Protein AF-A0A840AJ36-F1 (afdb_monomer_lite)

Foldseek 3Di:
DVVVVVVVVVVVCCVPVVVVVVVVVVVVVVVCVVVVVVVVVVVVVVVVVVVVVVVVVVVVVVLVVVLPPLLVVLLVLLVVLVVVLVVLLVVLVVLLVVLVVVLVVLVVVVDDDPVSVVSNVVSVVSNVVSVCSLVSSLVSNVSSLVSVVVSVVVVVVSDPPVPDDPDDDDRDDDDSDPPDPDPPPDPPPPVVNVVVVVVVD

Organism: NCBI:txid455361

pLDDT: mean 81.87, std 14.62, range [40.41, 97.5]

Radius of gyration: 46.23 Å; chains: 1; bounding box: 78×58×148 Å

Secondary structure (DSSP, 8-state):
-HHHHHHHHHHHHHHHHHHHHHHHHHHHHHHHHHHHHHHHHHHHHHHHHHHHHHHHHHHHHHHHHHHHHHHHHHHHHHHHHHHHHHHHHHHHHHHHHHHHHHHHHHHHHT---HHHHHHHHHHHHHHHHHHTHHHHHHHHHHHHHHHHHHHHHHHHHHS-TTS-----------------S---S-----HHHHHHHHTT-

Sequence (201 aa):
MTTDSTEQLRDAVRAELHPALADLHRFVDRRIAELSAELHASVEIADMGEEQMKSALARIHDQIGQLVAVPAAATRNSGLELEAVVQATEAAANTIMEAAEAIQAWVASGAQDKDAVAAIAARVSSIFEACTFQDVTGQRIRRAIQHLQQVENMLETMIPAGSRPEGPREQVEVKTAMRTVESPAGGDIDQAAIDALLNDF

Structure (mmCIF, N/CA/C/O backbone):
data_AF-A0A840AJ36-F1
#
_entry.id   AF-A0A840AJ36-F1
#
loop_
_atom_site.group_PDB
_atom_site.id
_atom_site.type_symbol
_atom_site.label_atom_id
_atom_site.label_alt_id
_atom_site.label_comp_id
_atom_site.label_asym_id
_atom_site.label_entity_id
_atom_site.label_seq_id
_atom_site.pdbx_PDB_ins_code
_atom_site.Cartn_x
_atom_site.Cartn_y
_atom_site.Cartn_z
_atom_site.occupancy
_atom_site.B_iso_or_equiv
_atom_site.auth_seq_id
_atom_site.auth_comp_id
_atom_site.auth_asym_id
_atom_site.auth_atom_id
_atom_site.pdbx_PDB_model_num
ATOM 1 N N . MET A 1 1 ? 43.155 23.732 -98.919 1.00 54.78 1 MET A N 1
ATOM 2 C CA . MET A 1 1 ? 44.290 23.537 -97.987 1.00 54.78 1 MET A CA 1
ATOM 3 C C . MET A 1 1 ? 43.973 23.915 -96.537 1.00 54.78 1 MET A C 1
ATOM 5 O O . MET A 1 1 ? 44.726 23.517 -95.671 1.00 54.78 1 MET A O 1
ATOM 9 N N . THR A 1 2 ? 42.880 24.630 -96.232 1.00 57.72 2 THR A N 1
ATOM 10 C CA . THR A 1 2 ? 42.521 25.048 -94.856 1.00 57.72 2 THR A CA 1
ATOM 11 C C . THR A 1 2 ? 41.670 24.032 -94.074 1.00 57.72 2 THR A C 1
ATOM 13 O O . THR A 1 2 ? 41.674 24.043 -92.845 1.00 57.72 2 THR A O 1
ATOM 16 N N . THR A 1 3 ? 40.963 23.131 -94.764 1.00 59.38 3 THR A N 1
ATOM 17 C CA . THR A 1 3 ? 40.114 22.093 -94.148 1.00 59.38 3 THR A CA 1
ATOM 18 C C . THR A 1 3 ? 40.928 21.013 -93.424 1.00 59.38 3 THR A C 1
ATOM 20 O O . THR A 1 3 ? 40.527 20.549 -92.367 1.00 59.38 3 THR A O 1
ATOM 23 N N . ASP A 1 4 ? 42.117 20.692 -93.936 1.00 68.75 4 ASP A N 1
ATOM 24 C CA . ASP A 1 4 ? 43.001 19.645 -93.401 1.00 68.75 4 ASP A CA 1
ATOM 25 C C . ASP A 1 4 ? 43.606 20.042 -92.037 1.00 68.75 4 ASP A C 1
ATOM 27 O O . ASP A 1 4 ? 43.546 19.291 -91.071 1.00 68.75 4 ASP A O 1
ATOM 31 N N . SER A 1 5 ? 44.063 21.292 -91.879 1.00 72.75 5 SER A N 1
ATOM 32 C CA . SER A 1 5 ? 44.608 21.774 -90.595 1.00 72.75 5 SER A CA 1
ATOM 33 C C . SER A 1 5 ? 43.556 21.916 -89.488 1.00 72.75 5 SER A C 1
ATOM 35 O O . SER A 1 5 ? 43.881 21.795 -88.309 1.00 72.75 5 SER A O 1
ATOM 37 N N . THR A 1 6 ? 42.295 22.184 -89.840 1.00 81.25 6 THR A N 1
ATOM 38 C CA . THR A 1 6 ? 41.201 22.280 -88.854 1.00 81.25 6 THR A CA 1
ATOM 39 C C . THR A 1 6 ? 40.703 20.908 -88.410 1.00 81.25 6 THR A C 1
ATOM 41 O O . THR A 1 6 ? 40.326 20.745 -87.250 1.00 81.25 6 THR A O 1
ATOM 44 N N . GLU A 1 7 ? 40.741 19.918 -89.299 1.00 82.38 7 GLU A N 1
ATOM 45 C CA . GLU A 1 7 ? 40.451 18.518 -88.989 1.00 82.38 7 GLU A CA 1
ATOM 46 C C . GLU A 1 7 ? 41.563 17.899 -88.128 1.00 82.38 7 GLU A C 1
ATOM 48 O O . GLU A 1 7 ? 41.274 17.367 -87.058 1.00 82.38 7 GLU A O 1
ATOM 53 N N . GLN A 1 8 ? 42.833 18.132 -88.479 1.00 83.50 8 GLN A N 1
ATOM 54 C CA . GLN A 1 8 ? 43.996 17.720 -87.680 1.00 83.50 8 GLN A CA 1
ATOM 55 C C . GLN A 1 8 ? 43.998 18.328 -86.268 1.00 83.50 8 GLN A C 1
ATOM 57 O O . GLN A 1 8 ? 44.266 17.627 -85.293 1.00 83.50 8 GLN A O 1
ATOM 62 N N . LEU A 1 9 ? 43.662 19.618 -86.126 1.00 83.31 9 LEU A N 1
ATOM 63 C CA . LEU A 1 9 ? 43.556 20.260 -84.811 1.00 83.31 9 LEU A CA 1
ATOM 64 C C . LEU A 1 9 ? 42.409 19.665 -83.980 1.00 83.31 9 LEU A C 1
ATOM 66 O O . LEU A 1 9 ? 42.565 19.446 -82.781 1.00 83.31 9 LEU A O 1
ATOM 70 N N . ARG A 1 10 ? 41.258 19.381 -84.602 1.00 85.44 10 ARG A N 1
ATOM 71 C CA . ARG A 1 10 ? 40.111 18.756 -83.927 1.00 85.44 10 ARG A CA 1
ATOM 72 C C . ARG A 1 10 ? 40.438 17.338 -83.462 1.00 85.44 10 ARG A C 1
ATOM 74 O O . ARG A 1 10 ? 40.045 16.970 -82.355 1.00 85.44 10 ARG A O 1
ATOM 81 N N . ASP A 1 11 ? 41.157 16.571 -84.273 1.00 85.62 11 ASP A N 1
ATOM 82 C CA . ASP A 1 11 ? 41.576 15.214 -83.931 1.00 85.62 11 ASP A CA 1
ATOM 83 C C . ASP A 1 11 ? 42.637 15.203 -82.830 1.00 85.62 11 ASP A C 1
ATOM 85 O O . ASP A 1 11 ? 42.526 14.401 -81.905 1.00 85.62 11 ASP A O 1
ATOM 89 N N . ALA A 1 12 ? 43.586 16.143 -82.842 1.00 84.62 12 ALA A N 1
ATOM 90 C CA . ALA A 1 12 ? 44.554 16.312 -81.757 1.00 84.62 12 ALA A CA 1
ATOM 91 C C . ALA A 1 12 ? 43.870 16.690 -80.429 1.00 84.62 12 ALA A C 1
ATOM 93 O O . ALA A 1 12 ? 44.118 16.071 -79.397 1.00 84.62 12 ALA A O 1
ATOM 94 N N . VAL A 1 13 ? 42.936 17.649 -80.459 1.00 87.12 13 VAL A N 1
ATOM 95 C CA . VAL A 1 13 ? 42.150 18.046 -79.279 1.00 87.12 13 VAL A CA 1
ATOM 96 C C . VAL A 1 13 ? 41.292 16.887 -78.768 1.00 87.12 13 VAL A C 1
ATOM 98 O O . VAL A 1 13 ? 41.200 16.676 -77.561 1.00 87.12 13 VAL A O 1
ATOM 101 N N . ARG A 1 14 ? 40.680 16.096 -79.658 1.00 89.00 14 ARG A N 1
ATOM 102 C CA . ARG A 1 14 ? 39.930 14.892 -79.275 1.00 89.00 14 ARG A CA 1
ATOM 103 C C . ARG A 1 14 ? 40.850 13.839 -78.656 1.00 89.00 14 ARG A C 1
ATOM 105 O O . ARG A 1 14 ? 40.468 13.248 -77.652 1.00 89.00 14 ARG A O 1
ATOM 112 N N . ALA A 1 15 ? 42.027 13.614 -79.232 1.00 87.31 15 ALA A N 1
ATOM 113 C CA . ALA A 1 15 ? 42.989 12.630 -78.748 1.00 87.31 15 ALA A CA 1
ATOM 114 C C . ALA A 1 15 ? 43.504 12.955 -77.338 1.00 87.31 15 ALA A C 1
ATOM 116 O O . ALA A 1 15 ? 43.749 12.028 -76.572 1.00 87.31 15 ALA A O 1
ATOM 117 N N . GLU A 1 16 ? 43.601 14.237 -76.969 1.00 88.06 16 GLU A N 1
ATOM 118 C CA . GLU A 1 16 ? 44.003 14.642 -75.615 1.00 88.06 16 GLU A CA 1
ATOM 119 C C . GLU A 1 16 ? 42.835 14.797 -74.630 1.00 88.06 16 GLU A C 1
ATOM 121 O O . GLU A 1 16 ? 42.924 14.344 -73.488 1.00 88.06 16 GLU A O 1
ATOM 126 N N . LEU A 1 17 ? 41.713 15.401 -75.036 1.00 90.88 17 LEU A N 1
ATOM 127 C CA . LEU A 1 17 ? 40.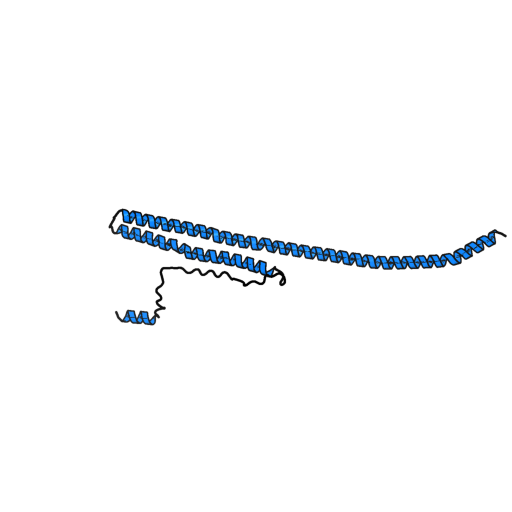586 15.638 -74.125 1.00 90.88 17 LEU A CA 1
ATOM 128 C C . LEU A 1 17 ? 39.793 14.368 -73.818 1.00 90.88 17 LEU A C 1
ATOM 130 O O . LEU A 1 17 ? 39.259 14.236 -72.719 1.00 90.88 17 LEU A O 1
ATOM 134 N N . HIS A 1 18 ? 39.688 13.437 -74.768 1.00 92.38 18 HIS A N 1
ATOM 135 C CA . HIS A 1 18 ? 38.939 12.200 -74.566 1.00 92.38 18 HIS A CA 1
ATOM 136 C C . HIS A 1 18 ? 39.492 11.337 -73.417 1.00 92.38 18 HIS A C 1
ATOM 138 O O . HIS A 1 18 ? 38.695 10.967 -72.553 1.00 92.38 18 HIS A O 1
ATOM 144 N N . PRO A 1 19 ? 40.807 11.044 -73.328 1.00 92.50 19 PRO A N 1
ATOM 145 C CA . PRO A 1 19 ? 41.344 10.300 -72.192 1.00 92.50 19 PRO A CA 1
ATOM 146 C C . PRO A 1 19 ? 41.191 11.066 -70.872 1.00 92.50 19 PRO A C 1
ATOM 148 O O . PRO A 1 19 ? 40.777 10.462 -69.888 1.00 92.50 19 PRO A O 1
ATOM 151 N N . ALA A 1 20 ? 41.402 12.388 -70.857 1.00 92.31 20 ALA A N 1
ATOM 152 C CA . ALA A 1 20 ? 41.222 13.201 -69.652 1.00 92.31 20 ALA A CA 1
ATOM 153 C C . ALA A 1 20 ? 39.766 13.194 -69.139 1.00 92.31 20 ALA A C 1
ATOM 155 O O . ALA A 1 20 ? 39.521 13.045 -67.942 1.00 92.31 20 ALA A O 1
ATOM 156 N N . LEU A 1 21 ? 38.783 13.302 -70.040 1.00 93.75 21 LEU A N 1
ATOM 157 C CA . LEU A 1 21 ? 37.361 13.189 -69.698 1.00 93.75 21 LEU A CA 1
ATOM 158 C C . LEU A 1 21 ? 36.988 11.766 -69.264 1.00 93.75 21 LEU A C 1
ATOM 160 O O . LEU A 1 21 ? 36.192 11.600 -68.342 1.00 93.75 21 LEU A O 1
ATOM 164 N N . ALA A 1 22 ? 37.578 10.740 -69.883 1.00 93.44 22 ALA A N 1
ATOM 165 C CA . ALA A 1 22 ? 37.363 9.347 -69.500 1.00 93.44 22 ALA A CA 1
ATOM 166 C C . ALA A 1 22 ? 37.955 9.020 -68.118 1.00 93.44 22 ALA A C 1
ATOM 168 O O . ALA A 1 22 ? 37.369 8.233 -67.372 1.00 93.44 22 ALA A O 1
ATOM 169 N N . ASP A 1 23 ? 39.097 9.612 -67.763 1.00 95.81 23 ASP A N 1
ATOM 170 C CA . ASP A 1 23 ? 39.679 9.530 -66.420 1.00 95.81 23 ASP A CA 1
ATOM 171 C C . ASP A 1 23 ? 38.799 10.254 -65.395 1.00 95.81 23 ASP A C 1
ATOM 173 O O . ASP A 1 23 ? 38.529 9.704 -64.327 1.00 95.81 23 ASP A O 1
ATOM 177 N N . LEU A 1 24 ? 38.282 11.442 -65.735 1.00 95.75 24 LEU A N 1
ATOM 178 C CA . LEU A 1 24 ? 37.361 12.185 -64.873 1.00 95.75 24 LEU A CA 1
ATOM 179 C C . LEU A 1 24 ? 36.058 11.414 -64.629 1.00 95.75 24 LEU A C 1
ATOM 181 O O . LEU A 1 24 ? 35.628 11.312 -63.484 1.00 95.75 24 LEU A O 1
ATOM 185 N N . HIS A 1 25 ? 35.449 10.838 -65.669 1.00 95.94 25 HIS A N 1
ATOM 186 C CA . HIS A 1 25 ? 34.255 9.999 -65.525 1.00 95.94 25 HIS A CA 1
ATOM 187 C C . HIS A 1 25 ? 34.526 8.796 -64.618 1.00 95.94 25 HIS A C 1
ATOM 189 O O . HIS A 1 25 ? 33.794 8.587 -63.657 1.00 95.94 25 HIS A O 1
ATOM 195 N N . ARG A 1 26 ? 35.631 8.067 -64.839 1.00 96.69 26 ARG A N 1
ATOM 196 C CA . ARG A 1 26 ? 36.018 6.942 -63.969 1.00 96.69 26 ARG A CA 1
ATOM 197 C C . ARG A 1 26 ? 36.248 7.371 -62.521 1.00 96.69 26 ARG A C 1
ATOM 199 O O . ARG A 1 26 ? 35.882 6.641 -61.601 1.00 96.69 26 ARG A O 1
ATOM 206 N N . PHE A 1 27 ? 36.853 8.537 -62.306 1.00 97.12 27 PHE A N 1
ATOM 207 C CA . PHE A 1 27 ? 37.038 9.094 -60.971 1.00 97.12 27 PHE A CA 1
ATOM 208 C C . PHE A 1 27 ? 35.696 9.431 -60.306 1.00 97.12 27 PHE A C 1
ATOM 210 O O . PHE A 1 27 ? 35.479 9.058 -59.154 1.00 97.12 27 PHE A O 1
ATOM 217 N N . VAL A 1 28 ? 34.786 10.091 -61.028 1.00 97.31 28 VAL A N 1
ATOM 218 C CA . VAL A 1 28 ? 33.450 10.448 -60.531 1.00 97.31 28 VAL A CA 1
ATOM 219 C C . VAL A 1 28 ? 32.631 9.197 -60.215 1.00 97.31 28 VAL A C 1
ATOM 221 O O . VAL A 1 28 ? 32.088 9.117 -59.119 1.00 97.31 28 VAL A O 1
ATOM 224 N N . ASP A 1 29 ? 32.613 8.195 -61.094 1.00 97.44 29 ASP A N 1
ATOM 225 C CA . ASP A 1 29 ? 31.899 6.932 -60.864 1.00 97.44 29 ASP A CA 1
ATOM 226 C C . ASP A 1 29 ? 32.411 6.219 -59.607 1.00 97.44 29 ASP A C 1
ATOM 228 O O . ASP A 1 29 ? 31.625 5.769 -58.771 1.00 97.44 29 ASP A O 1
ATOM 232 N N . ARG A 1 30 ? 33.738 6.184 -59.417 1.00 97.50 30 ARG A N 1
ATOM 233 C CA . ARG A 1 30 ? 34.345 5.635 -58.200 1.00 97.50 30 ARG A CA 1
ATOM 234 C C . ARG A 1 30 ? 33.921 6.416 -56.954 1.00 97.50 30 ARG A C 1
ATOM 236 O O . ARG A 1 30 ? 33.558 5.804 -55.954 1.00 97.50 30 ARG A O 1
ATOM 243 N N . ARG A 1 31 ? 33.941 7.751 -57.004 1.00 97.38 31 ARG A N 1
ATOM 244 C CA . ARG A 1 31 ? 33.537 8.597 -55.869 1.00 97.38 31 ARG A CA 1
ATOM 245 C C . ARG A 1 31 ? 32.052 8.479 -55.549 1.00 97.38 31 ARG A C 1
ATOM 247 O O . ARG A 1 31 ? 31.711 8.458 -54.372 1.00 97.38 31 ARG A O 1
ATOM 254 N N . ILE A 1 32 ? 31.187 8.383 -56.558 1.00 97.25 32 ILE A N 1
ATOM 255 C CA . ILE A 1 32 ? 29.749 8.150 -56.376 1.00 97.25 32 ILE A CA 1
ATOM 256 C C . ILE A 1 32 ? 29.524 6.792 -55.711 1.00 97.25 32 ILE A C 1
ATOM 258 O O . ILE A 1 32 ? 28.751 6.716 -54.761 1.00 97.25 32 ILE A O 1
ATOM 262 N N . ALA A 1 33 ? 30.220 5.740 -56.153 1.00 96.31 33 ALA A N 1
ATOM 263 C CA . ALA A 1 33 ? 30.104 4.414 -55.550 1.00 96.31 33 ALA A CA 1
ATOM 264 C C . ALA A 1 33 ? 30.562 4.401 -54.079 1.00 96.31 33 ALA A C 1
ATOM 266 O O . ALA A 1 33 ? 29.859 3.867 -53.223 1.00 96.31 33 ALA A O 1
ATOM 267 N N . GLU A 1 34 ? 31.700 5.033 -53.777 1.00 97.25 34 GLU A N 1
ATOM 268 C CA . GLU A 1 34 ? 32.223 5.166 -52.409 1.00 97.25 34 GLU A CA 1
ATOM 269 C C . GLU A 1 34 ? 31.249 5.953 -51.509 1.00 97.25 34 GLU A C 1
ATOM 271 O O . GLU A 1 34 ? 30.848 5.458 -50.458 1.00 97.25 34 GLU A O 1
ATOM 276 N N . LEU A 1 35 ? 30.790 7.131 -51.951 1.00 96.56 35 LEU A N 1
ATOM 277 C CA . LEU A 1 35 ? 29.828 7.957 -51.207 1.00 96.56 35 LEU A CA 1
ATOM 278 C C . LEU A 1 35 ? 28.478 7.261 -51.021 1.00 96.56 35 LEU A C 1
ATOM 280 O O . LEU A 1 35 ? 27.870 7.383 -49.962 1.00 96.56 35 LEU A O 1
ATOM 284 N N . SER A 1 36 ? 27.998 6.532 -52.031 1.00 95.88 36 SER A N 1
ATOM 285 C CA . SER A 1 36 ? 26.747 5.778 -51.933 1.00 95.88 36 SER A CA 1
ATOM 286 C C . SER A 1 36 ? 26.843 4.679 -50.877 1.00 95.88 36 SER A C 1
ATOM 288 O O . SER A 1 36 ? 25.872 4.455 -50.158 1.00 95.88 36 SER A O 1
ATOM 290 N N . ALA A 1 37 ? 27.990 4.005 -50.772 1.00 96.00 37 ALA A N 1
ATOM 291 C CA . ALA A 1 37 ? 28.215 2.985 -49.754 1.00 96.00 37 ALA A CA 1
ATOM 292 C C . ALA A 1 37 ? 28.307 3.599 -48.346 1.00 96.00 37 ALA A C 1
ATOM 294 O O . ALA A 1 37 ? 27.669 3.101 -47.420 1.00 96.00 37 ALA A O 1
ATOM 295 N N . GLU A 1 38 ? 29.038 4.708 -48.190 1.00 96.75 38 GLU A N 1
ATOM 296 C CA . GLU A 1 38 ? 29.137 5.431 -46.913 1.00 96.75 38 GLU A CA 1
ATOM 297 C C . GLU A 1 38 ? 27.781 5.982 -46.452 1.00 96.75 38 GLU A C 1
ATOM 299 O O . GLU A 1 38 ? 27.419 5.852 -45.279 1.00 96.75 38 GLU A O 1
ATOM 304 N N . LEU A 1 39 ? 27.004 6.568 -47.369 1.00 95.94 39 LEU A N 1
ATOM 305 C CA . LEU A 1 39 ? 25.667 7.080 -47.078 1.00 95.94 39 LEU A CA 1
ATOM 306 C C . LEU A 1 39 ? 24.727 5.949 -46.660 1.00 95.94 39 LEU A C 1
ATOM 308 O O . LEU A 1 39 ? 24.005 6.105 -45.681 1.00 95.94 39 LEU A O 1
ATOM 312 N N . HIS A 1 40 ? 24.752 4.814 -47.364 1.00 95.88 40 HIS A N 1
ATOM 313 C CA . HIS A 1 40 ? 23.919 3.663 -47.023 1.00 95.88 40 HIS A CA 1
ATOM 314 C C . HIS A 1 40 ? 24.232 3.142 -45.616 1.00 95.88 40 HIS A C 1
ATOM 316 O O . HIS A 1 40 ? 23.323 3.036 -44.799 1.00 95.88 40 HIS A O 1
ATOM 322 N N . ALA A 1 41 ? 25.513 2.944 -45.293 1.00 95.38 41 ALA A N 1
ATOM 323 C CA . ALA A 1 41 ? 25.933 2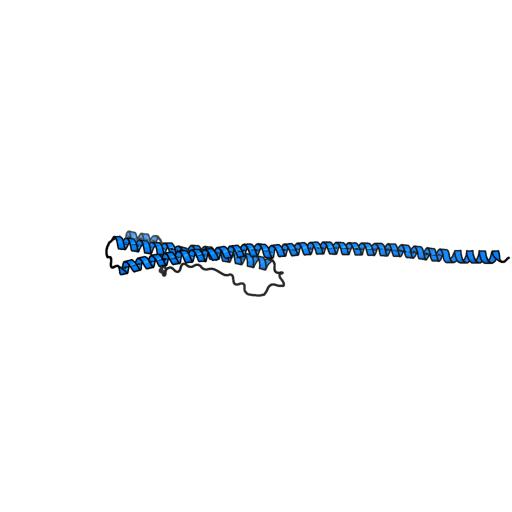.546 -43.950 1.00 95.38 41 ALA A CA 1
ATOM 324 C C . ALA A 1 41 ? 25.520 3.573 -42.876 1.00 95.38 41 ALA A C 1
ATOM 326 O O . ALA A 1 41 ? 25.109 3.203 -41.778 1.00 95.38 41 ALA A O 1
ATOM 327 N N . SER A 1 42 ? 25.592 4.872 -43.189 1.00 95.38 42 SER A N 1
ATOM 328 C CA . SER A 1 42 ? 25.170 5.939 -42.271 1.00 95.38 42 SER A CA 1
ATOM 329 C C . SER A 1 42 ? 23.661 5.913 -42.007 1.00 95.38 42 SER A C 1
ATOM 331 O O . SER A 1 42 ? 23.239 6.117 -40.870 1.00 95.38 42 SER A O 1
ATOM 333 N N . VAL A 1 43 ? 22.853 5.648 -43.040 1.00 95.38 43 VAL A N 1
ATOM 334 C CA . VAL A 1 43 ? 21.395 5.500 -42.920 1.00 95.38 43 VAL A CA 1
ATOM 335 C C . VAL A 1 43 ? 21.047 4.258 -42.101 1.00 95.38 43 VAL A C 1
ATOM 337 O O . VAL A 1 43 ? 20.253 4.361 -41.174 1.00 95.38 43 VAL A O 1
ATOM 340 N N . GLU A 1 44 ? 21.698 3.120 -42.354 1.00 95.19 44 GLU A N 1
ATOM 341 C CA . GLU A 1 44 ? 21.476 1.895 -41.573 1.00 95.19 44 GLU A CA 1
ATOM 342 C C . GLU A 1 44 ? 21.772 2.099 -40.078 1.00 95.19 44 GLU A C 1
ATOM 344 O O . GLU A 1 44 ? 20.984 1.692 -39.226 1.00 95.19 44 GLU A O 1
ATOM 349 N N . ILE A 1 45 ? 22.873 2.779 -39.735 1.00 94.56 45 ILE A N 1
ATOM 350 C CA . ILE A 1 45 ? 23.205 3.097 -38.336 1.00 94.56 45 ILE A CA 1
ATOM 351 C C . ILE A 1 45 ? 22.141 4.007 -37.705 1.00 94.56 45 ILE A C 1
ATOM 353 O O . ILE A 1 45 ? 21.793 3.820 -36.536 1.00 94.56 45 ILE A O 1
ATOM 357 N N . ALA A 1 46 ? 21.625 4.985 -38.454 1.00 94.75 46 ALA A N 1
ATOM 358 C CA . ALA A 1 46 ? 20.577 5.878 -37.972 1.00 94.75 46 ALA A CA 1
ATOM 359 C C . ALA A 1 46 ? 19.267 5.120 -37.701 1.00 94.75 46 ALA A C 1
ATOM 361 O O . ALA A 1 46 ? 18.707 5.264 -36.612 1.00 94.75 46 ALA A O 1
ATOM 362 N N . ASP A 1 47 ? 18.842 4.255 -38.625 1.00 94.44 47 ASP A N 1
ATOM 363 C CA . ASP A 1 47 ? 17.648 3.413 -38.472 1.00 94.44 47 ASP A CA 1
ATOM 364 C C . ASP A 1 47 ? 17.787 2.470 -37.267 1.00 94.44 47 ASP A C 1
ATOM 366 O O . ASP A 1 47 ? 16.884 2.354 -36.433 1.00 94.44 47 ASP A O 1
ATOM 370 N N . MET A 1 48 ? 18.957 1.843 -37.105 1.00 94.25 48 MET A N 1
ATOM 371 C CA . MET A 1 48 ? 19.259 1.018 -35.933 1.00 94.25 48 MET A CA 1
ATOM 372 C C . MET A 1 48 ? 19.174 1.821 -34.627 1.00 94.25 48 MET A C 1
ATOM 374 O O . MET A 1 48 ? 18.669 1.313 -33.623 1.00 94.25 48 MET A O 1
ATOM 378 N N . GLY A 1 49 ? 19.662 3.064 -34.624 1.00 94.81 49 GLY A N 1
ATOM 379 C CA . GLY A 1 49 ? 19.570 3.968 -33.478 1.00 94.81 49 GLY A CA 1
ATOM 380 C C . GLY A 1 49 ? 18.127 4.354 -33.143 1.00 94.81 49 GLY A C 1
ATOM 381 O O . GLY A 1 49 ? 17.753 4.368 -31.967 1.00 94.81 49 GLY A O 1
ATOM 382 N N . GLU A 1 50 ? 17.298 4.606 -34.157 1.00 94.94 50 GLU A N 1
ATOM 383 C CA . GLU A 1 50 ? 15.877 4.913 -33.983 1.00 94.94 50 GLU A CA 1
ATOM 384 C C . GLU A 1 50 ? 15.123 3.730 -33.359 1.00 94.94 50 GLU A C 1
ATOM 386 O O . GLU A 1 50 ? 14.400 3.904 -32.374 1.00 94.94 50 GLU A O 1
ATOM 391 N N . GLU A 1 51 ? 15.344 2.511 -33.855 1.00 94.75 51 GLU A N 1
ATOM 392 C CA . GLU A 1 51 ? 14.711 1.305 -33.311 1.00 94.75 51 GLU A CA 1
ATOM 393 C C . GLU A 1 51 ? 15.168 0.998 -31.877 1.00 94.75 51 GLU A C 1
ATOM 395 O O . GLU A 1 51 ? 14.355 0.653 -31.010 1.00 94.75 51 GLU A O 1
ATOM 400 N N . GLN A 1 52 ? 16.453 1.202 -31.569 1.00 94.81 52 GLN A N 1
ATOM 401 C CA . GLN A 1 52 ? 16.955 1.093 -30.196 1.00 94.81 52 GLN A CA 1
ATOM 402 C C . GLN A 1 52 ? 16.285 2.107 -29.264 1.00 94.81 52 GLN A C 1
ATOM 404 O O . GLN A 1 52 ? 15.918 1.757 -28.136 1.00 94.81 52 GLN A O 1
ATOM 409 N N . MET A 1 53 ? 16.088 3.343 -29.727 1.00 94.00 53 MET A N 1
ATOM 410 C CA . MET A 1 53 ? 15.449 4.396 -28.944 1.00 94.00 53 MET A CA 1
ATOM 411 C C . MET A 1 53 ? 13.959 4.130 -28.736 1.00 94.00 53 MET A C 1
ATOM 413 O O . MET A 1 53 ? 13.480 4.257 -27.610 1.00 94.00 53 MET A O 1
ATOM 417 N N . LYS A 1 54 ? 13.237 3.680 -29.770 1.00 95.12 54 LYS A N 1
ATOM 418 C CA . LYS A 1 54 ? 11.842 3.225 -29.649 1.00 95.12 54 LYS A CA 1
ATOM 419 C C . LYS A 1 54 ? 11.716 2.100 -28.629 1.00 95.12 54 LYS A C 1
ATOM 421 O O . LYS A 1 54 ? 10.866 2.165 -27.744 1.00 95.12 54 LYS A O 1
ATOM 426 N N . SER A 1 55 ? 12.598 1.102 -28.698 1.00 94.88 55 SER A N 1
ATOM 427 C CA . SER A 1 55 ? 12.632 -0.000 -27.733 1.00 94.88 55 SER A CA 1
ATOM 428 C C . SER A 1 55 ? 12.921 0.489 -26.308 1.00 94.88 55 SER A C 1
ATOM 430 O O . SER A 1 55 ? 12.271 0.058 -25.355 1.00 94.88 55 SER A O 1
ATOM 432 N N . ALA A 1 56 ? 13.864 1.420 -26.138 1.00 92.25 56 ALA A N 1
ATOM 433 C CA . ALA A 1 56 ? 14.166 2.017 -24.840 1.00 92.25 56 ALA A CA 1
ATOM 434 C C . ALA A 1 56 ? 12.981 2.817 -24.279 1.00 92.25 56 ALA A C 1
ATOM 436 O O . ALA A 1 56 ? 12.631 2.626 -23.117 1.00 92.25 56 ALA A O 1
ATOM 437 N N . LEU A 1 57 ? 12.326 3.643 -25.098 1.00 92.69 57 LEU A N 1
ATOM 438 C CA . LEU A 1 57 ? 11.136 4.401 -24.709 1.00 92.69 57 LEU A CA 1
ATOM 439 C C . LEU A 1 57 ? 9.973 3.484 -24.329 1.00 92.69 57 LEU A C 1
ATOM 441 O O . LEU A 1 57 ? 9.327 3.728 -23.315 1.00 92.69 57 LEU A O 1
ATOM 445 N N . ALA A 1 58 ? 9.736 2.410 -25.085 1.00 93.44 58 ALA A N 1
ATOM 446 C CA . ALA A 1 58 ? 8.706 1.426 -24.757 1.00 93.44 58 ALA A CA 1
ATOM 447 C C . ALA A 1 58 ? 8.969 0.763 -23.396 1.00 93.44 58 ALA A C 1
ATOM 449 O O . ALA A 1 58 ? 8.055 0.652 -22.581 1.00 93.44 58 ALA A O 1
ATOM 450 N N . ARG A 1 59 ? 10.226 0.390 -23.112 1.00 90.31 59 ARG A N 1
ATOM 451 C CA . ARG A 1 59 ? 10.621 -0.146 -21.799 1.00 90.31 59 ARG A CA 1
ATOM 452 C C . ARG A 1 59 ? 10.429 0.871 -20.678 1.00 90.31 59 ARG A C 1
ATOM 454 O O . ARG A 1 59 ? 9.873 0.516 -19.648 1.00 90.31 59 ARG A O 1
ATOM 461 N N . ILE A 1 60 ? 10.837 2.124 -20.882 1.00 87.81 60 ILE A N 1
ATOM 462 C CA . ILE A 1 60 ? 10.641 3.198 -19.895 1.00 87.81 60 ILE A CA 1
ATOM 463 C C . ILE A 1 60 ? 9.149 3.406 -19.626 1.00 87.81 60 ILE A C 1
ATOM 465 O O . ILE A 1 60 ? 8.741 3.509 -18.474 1.00 87.81 60 ILE A O 1
ATOM 469 N N . HIS A 1 61 ? 8.322 3.438 -20.672 1.00 86.56 61 HIS A N 1
ATOM 470 C CA . HIS A 1 61 ? 6.881 3.608 -20.530 1.00 86.56 61 HIS A CA 1
ATOM 471 C C . HIS A 1 61 ? 6.241 2.443 -19.762 1.00 86.56 61 HIS A C 1
ATOM 473 O O . HIS A 1 61 ? 5.408 2.675 -18.888 1.00 86.56 61 HIS A O 1
ATOM 479 N N . ASP A 1 62 ? 6.658 1.203 -20.030 1.00 87.31 62 ASP A N 1
ATOM 480 C CA . ASP A 1 62 ? 6.206 0.029 -19.274 1.00 87.31 62 ASP A CA 1
ATOM 481 C C . ASP A 1 62 ? 6.638 0.096 -17.799 1.00 87.31 62 ASP A C 1
ATOM 483 O O . ASP A 1 62 ? 5.818 -0.084 -16.898 1.00 87.31 62 ASP A O 1
ATOM 487 N N . GLN A 1 63 ? 7.894 0.473 -17.533 1.00 82.88 63 GLN A N 1
ATOM 488 C CA . GLN A 1 63 ? 8.403 0.681 -16.174 1.00 82.88 63 GLN A CA 1
ATOM 489 C C . GLN A 1 63 ? 7.619 1.769 -15.423 1.00 82.88 63 GLN A C 1
ATOM 491 O O . GLN A 1 63 ? 7.269 1.575 -14.259 1.00 82.88 63 GLN A O 1
ATOM 496 N N . ILE A 1 64 ? 7.285 2.886 -16.080 1.00 82.25 64 ILE A N 1
ATOM 497 C CA . ILE A 1 64 ? 6.433 3.943 -15.508 1.00 82.25 64 ILE A CA 1
ATOM 498 C C . ILE A 1 64 ? 5.022 3.414 -15.227 1.00 82.25 64 ILE A C 1
ATOM 500 O O . ILE A 1 64 ? 4.459 3.692 -14.168 1.00 82.25 64 ILE A O 1
ATOM 504 N N . GLY A 1 65 ? 4.451 2.620 -16.135 1.00 81.94 65 GLY A N 1
ATOM 505 C CA . GLY A 1 65 ? 3.155 1.977 -15.920 1.00 81.94 65 GLY A CA 1
ATOM 506 C C . GLY A 1 65 ? 3.144 1.114 -14.656 1.00 81.94 65 GLY A C 1
ATOM 507 O O . GLY A 1 65 ? 2.236 1.230 -13.829 1.00 81.94 65 GLY A O 1
ATOM 508 N N . GLN A 1 66 ? 4.191 0.312 -14.455 1.00 79.25 66 GLN A N 1
ATOM 509 C CA . GLN A 1 66 ? 4.359 -0.513 -13.257 1.00 79.25 66 GLN A CA 1
ATOM 510 C C . GLN A 1 66 ? 4.567 0.326 -11.983 1.00 79.25 66 GLN A C 1
ATOM 512 O O . GLN A 1 66 ? 3.986 -0.001 -10.945 1.00 79.25 66 GLN A O 1
ATOM 517 N N . LEU A 1 67 ? 5.326 1.429 -12.069 1.00 73.06 67 LEU A N 1
ATOM 518 C CA . LEU A 1 67 ? 5.555 2.383 -10.971 1.00 73.06 67 LEU A CA 1
ATOM 519 C C . LEU A 1 67 ? 4.268 3.035 -10.463 1.00 73.06 67 LEU A C 1
ATOM 521 O O . LEU A 1 67 ? 4.176 3.375 -9.289 1.00 73.06 67 LEU A O 1
ATOM 525 N N . VAL A 1 68 ? 3.280 3.240 -11.331 1.00 76.00 68 VAL A N 1
ATOM 526 C CA . VAL A 1 68 ? 2.033 3.910 -10.944 1.00 76.00 68 VAL A CA 1
ATOM 527 C C . VAL A 1 68 ? 0.971 2.896 -10.525 1.00 76.00 68 VAL A C 1
ATOM 529 O O . VAL A 1 68 ? 0.327 3.064 -9.490 1.00 76.00 68 VAL A O 1
ATOM 532 N N . ALA A 1 69 ? 0.779 1.831 -11.306 1.00 77.25 69 ALA A N 1
ATOM 533 C CA . ALA A 1 69 ? -0.363 0.938 -11.133 1.00 77.25 69 ALA A CA 1
ATOM 534 C C . ALA A 1 69 ? -0.285 0.091 -9.851 1.00 77.25 69 ALA A C 1
ATOM 536 O O . ALA A 1 69 ? -1.280 -0.029 -9.130 1.00 77.25 69 ALA A O 1
ATOM 537 N N . VAL A 1 70 ? 0.883 -0.485 -9.546 1.00 75.19 70 VAL A N 1
ATOM 538 C CA . VAL A 1 70 ? 1.028 -1.403 -8.404 1.00 75.19 70 VAL A CA 1
ATOM 539 C C . VAL A 1 70 ? 0.998 -0.647 -7.066 1.00 75.19 70 VAL A C 1
ATOM 541 O O . VAL A 1 70 ? 0.197 -1.026 -6.204 1.00 75.19 70 VAL A O 1
ATOM 544 N N . PRO A 1 71 ? 1.743 0.466 -6.886 1.00 74.12 71 PRO A N 1
ATOM 545 C CA . PRO A 1 71 ? 1.616 1.307 -5.696 1.00 74.12 71 PRO A CA 1
ATOM 546 C C . PRO A 1 71 ? 0.214 1.864 -5.465 1.00 74.12 71 PRO A C 1
ATOM 548 O O . PRO A 1 71 ? -0.231 1.919 -4.317 1.00 74.12 71 PRO A O 1
ATOM 551 N N . ALA A 1 72 ? -0.513 2.230 -6.525 1.00 76.56 72 ALA A N 1
ATOM 552 C CA . ALA A 1 72 ? -1.880 2.732 -6.399 1.00 76.56 72 ALA A CA 1
ATOM 553 C C . ALA A 1 72 ? -2.834 1.664 -5.841 1.00 76.56 72 ALA A C 1
ATOM 555 O O . ALA A 1 72 ? -3.633 1.954 -4.949 1.00 76.56 72 ALA A O 1
ATOM 556 N N . ALA A 1 73 ? -2.733 0.421 -6.322 1.00 76.19 73 ALA A N 1
ATOM 557 C CA . ALA A 1 73 ? -3.552 -0.684 -5.829 1.00 76.19 73 ALA A CA 1
ATOM 558 C C . ALA A 1 73 ? -3.241 -1.021 -4.360 1.00 76.19 73 ALA A C 1
ATOM 560 O O . ALA A 1 73 ? -4.157 -1.146 -3.547 1.00 76.19 73 ALA A O 1
ATOM 561 N N . ALA A 1 74 ? -1.958 -1.112 -4.003 1.00 76.31 74 ALA A N 1
ATOM 562 C CA . ALA A 1 74 ? -1.538 -1.399 -2.634 1.00 76.31 74 ALA A CA 1
ATOM 563 C C . ALA A 1 74 ? -1.921 -0.273 -1.656 1.00 76.31 74 ALA A C 1
ATOM 565 O O . ALA A 1 74 ? -2.496 -0.549 -0.606 1.00 76.31 74 ALA A O 1
ATOM 566 N N . THR A 1 75 ? -1.717 0.994 -2.034 1.00 78.62 75 THR A N 1
ATOM 567 C CA . THR A 1 75 ? -2.136 2.157 -1.228 1.00 78.62 75 THR A CA 1
ATOM 568 C C . THR A 1 75 ? -3.648 2.181 -1.019 1.00 78.62 75 THR A C 1
ATOM 570 O O . THR A 1 75 ? -4.118 2.437 0.090 1.00 78.62 75 THR A O 1
ATOM 573 N N . ARG A 1 76 ? -4.430 1.861 -2.059 1.00 82.50 76 ARG A N 1
ATOM 574 C CA . ARG A 1 76 ? -5.888 1.743 -1.941 1.00 82.50 76 ARG A CA 1
ATOM 575 C C . ARG A 1 76 ? -6.282 0.648 -0.949 1.00 82.50 76 ARG A C 1
ATOM 577 O O . ARG A 1 76 ? -7.164 0.877 -0.128 1.00 82.50 76 ARG A O 1
ATOM 584 N N . ASN A 1 77 ? -5.612 -0.504 -0.984 1.00 83.12 77 ASN A N 1
ATOM 585 C CA . ASN A 1 77 ? -5.864 -1.588 -0.034 1.00 83.12 77 ASN A CA 1
ATOM 586 C C . ASN A 1 77 ? -5.519 -1.177 1.403 1.00 83.12 77 ASN A C 1
ATOM 588 O O . ASN A 1 77 ? -6.306 -1.438 2.307 1.00 83.12 77 ASN A O 1
ATOM 592 N N . SER A 1 78 ? -4.395 -0.487 1.626 1.00 88.44 78 SER A N 1
ATOM 593 C CA . SER A 1 78 ? -4.072 0.085 2.941 1.00 88.44 78 SER A CA 1
ATOM 594 C C . SER A 1 78 ? -5.137 1.071 3.418 1.00 88.44 78 SER A C 1
ATOM 596 O O . SER A 1 78 ? -5.521 1.023 4.582 1.00 88.44 78 SER A O 1
ATOM 598 N N . GLY A 1 79 ? -5.657 1.922 2.528 1.00 87.94 79 GLY A N 1
ATOM 599 C CA . GLY A 1 79 ? -6.758 2.835 2.840 1.00 87.94 79 GLY A CA 1
ATOM 600 C C . GLY A 1 79 ? -8.015 2.106 3.322 1.00 87.94 79 GLY A C 1
ATOM 601 O O . GLY A 1 79 ? -8.568 2.471 4.353 1.00 87.94 79 GLY A O 1
ATOM 602 N N . LEU A 1 80 ? -8.415 1.026 2.642 1.00 89.69 80 LEU A N 1
ATOM 603 C CA . LEU A 1 80 ? -9.561 0.193 3.040 1.00 89.69 80 LEU A CA 1
ATOM 604 C C . LEU A 1 80 ? -9.339 -0.518 4.387 1.00 89.69 80 LEU A C 1
ATOM 606 O O . LEU A 1 80 ? -10.263 -0.668 5.194 1.00 89.69 80 LEU A O 1
ATOM 610 N N . GLU A 1 81 ? -8.111 -0.967 4.656 1.00 90.00 81 GLU A N 1
ATOM 611 C CA . GLU A 1 81 ? -7.755 -1.528 5.960 1.00 90.00 81 GLU A CA 1
ATOM 612 C C . GLU A 1 81 ? -7.837 -0.460 7.063 1.00 90.00 81 GLU A C 1
ATOM 614 O O . GLU A 1 81 ? -8.390 -0.726 8.124 1.00 90.00 81 GLU A O 1
ATOM 619 N N . LEU A 1 82 ? -7.391 0.772 6.826 1.00 91.62 82 LEU A N 1
ATOM 620 C CA . LEU A 1 82 ? -7.516 1.844 7.820 1.00 91.62 82 LEU A CA 1
ATOM 621 C C . LEU A 1 82 ? -8.964 2.329 8.002 1.00 91.62 82 LEU A C 1
ATOM 623 O O . LEU A 1 82 ? -9.374 2.627 9.120 1.00 91.62 82 LEU A O 1
ATOM 627 N N . GLU A 1 83 ? -9.775 2.351 6.948 1.00 90.81 83 GLU A N 1
ATOM 628 C CA . GLU A 1 83 ? -11.180 2.760 7.042 1.00 90.81 83 GLU A CA 1
ATOM 629 C C . GLU A 1 83 ? -12.007 1.786 7.887 1.00 90.81 83 GLU A C 1
ATOM 631 O O . GLU A 1 83 ? -12.717 2.197 8.803 1.00 90.81 83 GLU A O 1
ATOM 636 N N . ALA A 1 84 ? -11.872 0.478 7.668 1.00 89.88 84 ALA A N 1
ATOM 637 C CA . ALA A 1 84 ? -12.607 -0.473 8.501 1.00 89.88 84 ALA A CA 1
ATOM 638 C C . ALA A 1 84 ? -12.013 -0.624 9.920 1.00 89.88 84 ALA A C 1
ATOM 640 O O . ALA A 1 84 ? -12.682 -1.150 10.805 1.00 89.88 84 ALA A O 1
ATOM 641 N N . VAL A 1 85 ? -10.793 -0.124 10.176 1.00 92.94 85 VAL A N 1
ATOM 642 C CA . VAL A 1 85 ? -10.295 0.105 11.544 1.00 92.94 85 VAL A CA 1
ATOM 643 C C . VAL A 1 85 ? -11.144 1.181 12.211 1.00 92.94 85 VAL A C 1
ATOM 645 O O . VAL A 1 85 ? -11.673 0.930 13.288 1.00 92.94 85 VAL A O 1
ATOM 648 N N . VAL A 1 86 ? -11.344 2.326 11.549 1.00 92.88 86 VAL A N 1
ATOM 649 C CA . VAL A 1 86 ? -12.203 3.406 12.061 1.00 92.88 86 VAL A CA 1
ATOM 650 C C . VAL A 1 86 ? -13.604 2.873 12.360 1.00 92.88 86 VAL A C 1
ATOM 652 O O . VAL A 1 86 ? -14.059 2.975 13.497 1.00 92.88 86 VAL A O 1
ATOM 655 N N . GLN A 1 87 ? -14.232 2.184 11.405 1.00 91.88 87 GLN A N 1
ATOM 656 C CA . GLN A 1 87 ? -15.579 1.625 11.587 1.00 91.88 87 GLN A CA 1
ATOM 657 C C . GLN A 1 87 ? -15.666 0.640 12.764 1.00 91.88 87 GLN A C 1
ATOM 659 O O . GLN A 1 87 ? -16.592 0.720 13.569 1.00 91.88 87 GLN A O 1
ATOM 664 N N . ALA A 1 88 ? -14.699 -0.277 12.896 1.00 90.75 88 ALA A N 1
ATOM 665 C CA . ALA A 1 88 ? -14.669 -1.227 14.008 1.00 90.75 88 ALA A CA 1
ATOM 666 C C . ALA A 1 88 ? -14.491 -0.519 15.360 1.00 90.75 88 ALA A C 1
ATOM 668 O O . ALA A 1 88 ? -15.152 -0.879 16.336 1.00 90.75 88 ALA A O 1
ATOM 669 N N . THR A 1 89 ? -13.633 0.504 15.417 1.00 93.06 89 THR A N 1
ATOM 670 C CA . THR A 1 89 ? -13.410 1.280 16.643 1.00 93.06 89 THR A CA 1
ATOM 671 C C . THR A 1 89 ? -14.627 2.115 17.033 1.00 93.06 89 THR A C 1
ATOM 673 O O . THR A 1 89 ? -14.966 2.164 18.212 1.00 93.06 89 THR A O 1
ATOM 676 N N . GLU A 1 90 ? -15.327 2.712 16.067 1.00 95.38 90 GLU A N 1
ATOM 677 C CA . GLU A 1 90 ? -16.553 3.480 16.308 1.00 95.38 90 GLU A CA 1
ATOM 678 C C . GLU A 1 90 ? -17.689 2.581 16.806 1.00 95.38 90 GLU A C 1
ATOM 680 O O . GLU A 1 90 ? -18.332 2.888 17.810 1.00 95.38 90 GLU A O 1
ATOM 685 N N . ALA A 1 91 ? -17.903 1.433 16.155 1.00 93.75 91 ALA A N 1
ATOM 686 C CA . ALA A 1 91 ? -18.926 0.473 16.563 1.00 93.75 91 ALA A CA 1
ATOM 687 C C . ALA A 1 91 ? -18.684 -0.051 17.988 1.00 93.75 91 ALA A C 1
ATOM 689 O O . ALA A 1 91 ? -19.613 -0.138 18.799 1.00 93.75 91 ALA A O 1
ATOM 690 N N . ALA A 1 92 ? -17.429 -0.358 18.319 1.00 94.88 92 ALA A N 1
ATOM 691 C CA . ALA A 1 92 ? -17.071 -0.806 19.653 1.00 94.88 92 ALA A CA 1
ATOM 692 C C . ALA A 1 92 ? -17.201 0.308 20.698 1.00 94.88 92 ALA A C 1
ATOM 694 O O . ALA A 1 92 ? -17.732 0.058 21.778 1.00 94.88 92 ALA A O 1
ATOM 695 N N . ALA A 1 93 ? -16.778 1.536 20.382 1.00 95.31 93 ALA A N 1
ATOM 696 C CA . ALA A 1 93 ? -16.929 2.683 21.274 1.00 95.31 93 ALA A CA 1
ATOM 697 C C . ALA A 1 93 ? -18.404 2.948 21.611 1.00 95.31 93 ALA A C 1
ATOM 699 O O . ALA A 1 93 ? -18.734 3.109 22.786 1.00 95.31 93 ALA A O 1
ATOM 700 N N . ASN A 1 94 ? -19.293 2.904 20.611 1.00 96.44 94 ASN A N 1
ATOM 701 C CA . ASN A 1 94 ? -20.735 3.028 20.829 1.00 96.44 94 ASN A CA 1
ATOM 702 C C . ASN A 1 94 ? -21.263 1.913 21.738 1.00 96.44 94 ASN A C 1
ATOM 704 O O . ASN A 1 94 ? -21.928 2.199 22.727 1.00 96.44 94 ASN A O 1
ATOM 708 N N . THR A 1 95 ? -20.890 0.657 21.475 1.00 96.00 95 THR A N 1
ATOM 709 C CA . THR A 1 95 ? -21.319 -0.491 22.297 1.00 96.00 95 THR A CA 1
ATOM 710 C C . THR A 1 95 ? -20.855 -0.360 23.754 1.00 96.00 95 THR A C 1
ATOM 712 O O . THR A 1 95 ? -21.620 -0.619 24.684 1.00 96.00 95 THR A O 1
ATOM 715 N N . ILE A 1 96 ? -19.609 0.075 23.972 1.00 96.31 96 ILE A N 1
ATOM 716 C CA . ILE A 1 96 ? -19.050 0.297 25.313 1.00 96.31 96 ILE A CA 1
ATOM 717 C C . ILE A 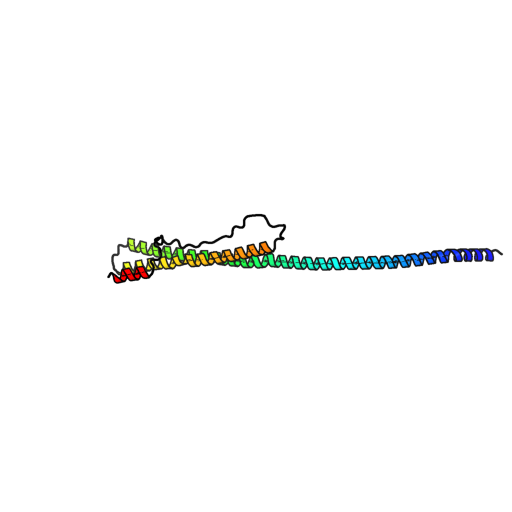1 96 ? -19.804 1.423 26.030 1.00 96.31 96 ILE A C 1
ATOM 719 O O . ILE A 1 96 ? -20.145 1.275 27.204 1.00 96.31 96 ILE A O 1
ATOM 723 N N . MET A 1 97 ? -20.079 2.528 25.333 1.00 96.88 97 MET A N 1
ATOM 724 C CA . MET A 1 97 ? -20.797 3.677 25.885 1.00 96.88 97 MET A CA 1
ATOM 725 C C . MET A 1 97 ? -22.239 3.313 26.250 1.00 96.88 97 MET A C 1
ATOM 727 O O . MET A 1 97 ? -22.646 3.548 27.383 1.00 96.88 97 MET A O 1
ATOM 731 N N . GLU A 1 98 ? -22.971 2.643 25.359 1.00 96.69 98 GLU A N 1
ATOM 732 C CA . GLU A 1 98 ? -24.337 2.167 25.616 1.00 96.69 98 GLU A CA 1
ATOM 733 C C . GLU A 1 98 ? -24.398 1.218 26.823 1.00 96.69 98 GLU A C 1
ATOM 735 O O . GLU A 1 98 ? -25.296 1.310 27.667 1.00 96.69 98 GLU A O 1
ATOM 740 N N . ALA A 1 99 ? -23.431 0.303 26.945 1.00 95.38 99 ALA A N 1
ATOM 741 C CA . ALA A 1 99 ? -23.357 -0.601 28.085 1.00 95.38 99 ALA A CA 1
ATOM 742 C C . ALA A 1 99 ? -23.050 0.142 29.396 1.00 95.38 99 ALA A C 1
ATOM 744 O O . ALA A 1 99 ? -23.670 -0.153 30.421 1.00 95.38 99 ALA A O 1
ATOM 745 N N . ALA A 1 100 ? -22.140 1.118 29.367 1.00 94.62 100 ALA A N 1
ATOM 746 C CA . ALA A 1 100 ? -21.805 1.945 30.523 1.00 94.62 100 ALA A CA 1
ATOM 747 C C . ALA A 1 100 ? -22.986 2.825 30.968 1.00 94.62 100 ALA A C 1
ATOM 749 O O . ALA A 1 100 ? -23.293 2.881 32.160 1.00 94.62 100 ALA A O 1
ATOM 750 N N . GLU A 1 101 ? -23.696 3.448 30.026 1.00 94.06 101 GLU A N 1
ATOM 751 C CA . GLU A 1 101 ? -24.906 4.233 30.290 1.00 94.06 101 GLU A CA 1
ATOM 752 C C . GLU A 1 101 ? -26.010 3.372 30.915 1.00 94.06 101 GLU A C 1
ATOM 754 O O . GLU A 1 101 ? -26.628 3.773 31.904 1.00 94.06 101 GLU A O 1
ATOM 759 N N . ALA A 1 102 ? -26.222 2.154 30.403 1.00 90.75 102 ALA A N 1
ATOM 760 C CA . ALA A 1 102 ? -27.190 1.217 30.967 1.00 90.75 102 ALA A CA 1
ATOM 761 C C . ALA A 1 102 ? -26.839 0.819 32.413 1.00 90.75 102 ALA A C 1
ATOM 763 O O . ALA A 1 102 ? -27.727 0.750 33.267 1.00 90.75 102 ALA A O 1
ATOM 764 N N . ILE A 1 103 ? -25.552 0.596 32.707 1.00 91.00 103 ILE A N 1
ATOM 765 C CA . ILE A 1 103 ? -25.075 0.333 34.073 1.00 91.00 103 ILE A CA 1
ATOM 766 C C . ILE A 1 103 ? -25.321 1.558 34.964 1.00 91.00 103 ILE A C 1
ATOM 768 O O . ILE A 1 103 ? -25.842 1.414 36.069 1.00 91.00 103 ILE A O 1
ATOM 772 N N . GLN A 1 104 ? -25.001 2.768 34.497 1.00 90.06 104 GLN A N 1
ATOM 773 C CA . GLN A 1 104 ? -25.201 3.997 35.268 1.00 90.06 104 GLN A CA 1
ATOM 774 C C . GLN A 1 104 ? -26.681 4.253 35.584 1.00 90.06 104 GLN A C 1
ATOM 776 O O . GLN A 1 104 ? -27.017 4.574 36.726 1.00 90.06 104 GLN A O 1
ATOM 781 N N . ALA A 1 105 ? -27.569 4.086 34.600 1.00 88.38 105 ALA A N 1
ATOM 782 C CA . ALA A 1 105 ? -29.012 4.226 34.786 1.00 88.38 105 ALA A CA 1
ATOM 783 C C . ALA A 1 105 ? -29.542 3.226 35.822 1.00 88.38 105 ALA A C 1
ATOM 785 O O . ALA A 1 105 ? -30.360 3.579 36.675 1.00 88.38 105 ALA A O 1
ATOM 786 N N . TRP A 1 106 ? -29.028 1.994 35.794 1.00 85.00 106 TRP A N 1
ATOM 787 C CA . TRP A 1 106 ? -29.352 0.994 36.798 1.00 85.00 106 TRP A CA 1
ATOM 788 C C . TRP A 1 106 ? -28.887 1.413 38.200 1.00 85.00 106 TRP A C 1
ATOM 790 O O . TRP A 1 106 ? -29.696 1.403 39.127 1.00 85.00 106 TRP A O 1
ATOM 800 N N . VAL A 1 107 ? -27.632 1.853 38.360 1.00 85.25 107 VAL A N 1
ATOM 801 C CA . VAL A 1 107 ? -27.101 2.306 39.662 1.00 85.25 107 VAL A CA 1
ATOM 802 C C . VAL A 1 107 ? -27.951 3.451 40.222 1.00 85.25 107 VAL A C 1
ATOM 804 O O . VAL A 1 107 ? -28.293 3.449 41.404 1.00 85.25 107 VAL A O 1
ATOM 807 N N . ALA A 1 108 ? -28.347 4.398 39.369 1.00 85.75 108 ALA A N 1
ATOM 808 C CA . ALA A 1 108 ? -29.191 5.526 39.753 1.00 85.75 108 ALA A CA 1
ATOM 809 C C . ALA A 1 108 ? -30.612 5.111 40.181 1.00 85.75 108 ALA A C 1
ATOM 811 O O . ALA A 1 108 ? -31.231 5.804 40.987 1.00 85.75 108 ALA A O 1
ATOM 812 N N . SER A 1 109 ? -31.126 3.983 39.676 1.00 83.88 109 SER A N 1
ATOM 813 C CA . SER A 1 109 ? -32.453 3.468 40.042 1.00 83.88 109 SER A CA 1
ATOM 814 C C . SER A 1 109 ? -32.526 2.921 41.475 1.00 83.88 109 SER A C 1
ATOM 816 O O . SER A 1 109 ? -33.619 2.810 42.028 1.00 83.88 109 SER A O 1
ATOM 818 N N . GLY A 1 110 ? -31.383 2.573 42.082 1.00 75.38 110 GLY A N 1
ATOM 819 C CA . GLY A 1 110 ? -31.319 2.021 43.439 1.00 75.38 110 GLY A CA 1
ATOM 820 C C . GLY A 1 110 ? -31.931 0.622 43.596 1.00 75.38 110 GLY A C 1
ATOM 821 O O . GLY A 1 110 ? -32.138 0.178 44.726 1.00 75.38 110 GLY A O 1
ATOM 822 N N . ALA A 1 111 ? -32.231 -0.076 42.494 1.00 69.62 111 ALA A N 1
ATOM 823 C CA . ALA A 1 111 ? -32.732 -1.446 42.520 1.00 69.62 111 ALA A CA 1
ATOM 824 C C . ALA A 1 111 ? -31.700 -2.395 43.163 1.00 69.62 111 ALA A C 1
ATOM 826 O O . ALA A 1 111 ? -30.508 -2.303 42.898 1.00 69.62 111 ALA A O 1
ATOM 827 N N . GLN A 1 112 ? -32.152 -3.305 44.028 1.00 69.06 112 GLN A N 1
ATOM 828 C CA . GLN A 1 112 ? -31.307 -4.247 44.788 1.00 69.06 112 GLN A CA 1
ATOM 829 C C . GLN A 1 112 ? -31.724 -5.712 44.548 1.00 69.06 112 GLN A C 1
ATOM 831 O O . GLN A 1 112 ? -31.433 -6.585 45.365 1.00 69.06 112 GLN A O 1
ATOM 836 N N . ASP A 1 113 ? -32.470 -5.993 43.473 1.00 72.00 113 ASP A N 1
ATOM 837 C CA . ASP A 1 113 ? -32.931 -7.357 43.197 1.00 72.00 113 ASP A CA 1
ATOM 838 C C . ASP A 1 113 ? -31.815 -8.249 42.604 1.00 72.00 113 ASP A C 1
ATOM 840 O O . ASP A 1 113 ? -30.709 -7.799 42.302 1.00 72.00 113 ASP A O 1
ATOM 844 N N . LYS A 1 114 ? -32.078 -9.554 42.481 1.00 70.88 114 LYS A N 1
ATOM 845 C CA . LYS A 1 114 ? -31.110 -10.509 41.916 1.00 70.88 114 LYS A CA 1
ATOM 846 C C . LYS A 1 114 ? -30.994 -10.437 40.387 1.00 70.88 114 LYS A C 1
ATOM 848 O O . LYS A 1 114 ? -29.928 -10.751 39.858 1.00 70.88 114 LYS A O 1
ATOM 853 N N . ASP A 1 115 ? -32.045 -10.022 39.691 1.00 76.69 115 ASP A N 1
ATOM 854 C CA . ASP A 1 115 ? -32.101 -9.921 38.227 1.00 76.69 115 ASP A CA 1
ATOM 855 C C . ASP A 1 115 ? -31.252 -8.743 37.723 1.00 76.69 115 ASP A C 1
ATOM 857 O O . ASP A 1 115 ? -30.610 -8.799 36.674 1.00 76.69 115 ASP A O 1
ATOM 861 N N . ALA A 1 116 ? -31.152 -7.705 38.540 1.00 74.94 116 ALA A N 1
ATOM 862 C CA . ALA A 1 116 ? -30.281 -6.564 38.375 1.00 74.94 116 ALA A CA 1
ATOM 863 C C . ALA A 1 116 ? -28.788 -6.925 38.305 1.00 74.94 116 ALA A C 1
ATOM 865 O O . ALA A 1 116 ? -28.066 -6.426 37.440 1.00 74.94 116 ALA A O 1
ATOM 866 N N . VAL A 1 117 ? -28.319 -7.821 39.179 1.00 80.06 117 VAL A N 1
ATOM 867 C CA . VAL A 1 117 ? -26.923 -8.291 39.161 1.00 80.06 117 VAL A CA 1
ATOM 868 C C . VAL A 1 117 ? -26.625 -9.024 37.852 1.00 80.06 117 VAL A C 1
ATOM 870 O O . VAL A 1 117 ? -25.576 -8.803 37.244 1.00 80.06 117 VAL A O 1
ATOM 873 N N . ALA A 1 118 ? -27.565 -9.846 37.375 1.00 84.62 118 ALA A N 1
ATOM 874 C CA . ALA A 1 118 ? -27.440 -10.534 36.093 1.00 84.62 118 ALA A CA 1
ATOM 875 C C . ALA A 1 118 ? -27.421 -9.549 34.908 1.00 84.62 118 ALA A C 1
ATOM 877 O O . ALA A 1 118 ? -26.612 -9.704 33.992 1.00 84.62 118 ALA A O 1
ATOM 878 N N . ALA A 1 119 ? -28.249 -8.500 34.943 1.00 84.31 119 ALA A N 1
ATOM 879 C CA . ALA A 1 119 ? -28.272 -7.464 33.912 1.00 84.31 119 ALA A CA 1
ATOM 880 C C . ALA A 1 119 ? -26.945 -6.685 33.834 1.00 84.31 119 ALA A C 1
ATOM 882 O O . ALA A 1 119 ? -26.427 -6.467 32.738 1.00 84.31 119 ALA A O 1
ATOM 883 N N . ILE A 1 120 ? -26.354 -6.313 34.975 1.00 88.19 120 ILE A N 1
ATOM 884 C CA . ILE A 1 120 ? -25.036 -5.658 35.015 1.00 88.19 120 ILE A CA 1
ATOM 885 C C . ILE A 1 120 ? -23.955 -6.594 34.483 1.00 88.19 120 ILE A C 1
ATOM 887 O O . ILE A 1 120 ? -23.147 -6.175 33.657 1.00 88.19 120 ILE A O 1
ATOM 891 N N . ALA A 1 121 ? -23.953 -7.860 34.910 1.00 89.44 121 ALA A N 1
ATOM 892 C CA . ALA A 1 121 ? -22.986 -8.844 34.434 1.00 89.44 121 ALA A CA 1
ATOM 893 C C . ALA A 1 121 ? -23.041 -8.994 32.903 1.00 89.44 121 ALA A C 1
ATOM 895 O O . ALA A 1 121 ? -21.997 -9.019 32.251 1.00 89.44 121 ALA A O 1
ATOM 896 N N . ALA A 1 122 ? -24.241 -8.995 32.313 1.00 91.12 122 ALA A N 1
ATOM 897 C CA . ALA A 1 122 ? -24.414 -9.011 30.863 1.00 91.12 122 ALA A CA 1
ATOM 898 C C . ALA A 1 122 ? -23.858 -7.743 30.183 1.00 91.12 122 ALA A C 1
ATOM 900 O O . ALA A 1 122 ? -23.191 -7.842 29.154 1.00 91.12 122 ALA A O 1
ATOM 901 N N . ARG A 1 123 ? -24.070 -6.551 30.762 1.00 93.69 123 ARG A N 1
ATOM 902 C CA . ARG A 1 123 ? -23.509 -5.292 30.229 1.00 93.69 123 ARG A CA 1
ATOM 903 C C . ARG A 1 123 ? -21.988 -5.244 30.323 1.00 93.69 123 ARG A C 1
ATOM 905 O O . ARG A 1 123 ? -21.335 -4.849 29.364 1.00 93.69 123 ARG A O 1
ATOM 912 N N . VAL A 1 124 ? -21.416 -5.708 31.430 1.00 94.12 124 VAL A N 1
ATOM 913 C CA . VAL A 1 124 ? -19.961 -5.830 31.592 1.00 94.12 124 VAL A CA 1
ATOM 914 C C . VAL A 1 124 ? -19.384 -6.838 30.593 1.00 94.12 124 VAL A C 1
ATOM 916 O O . VAL A 1 124 ? -18.366 -6.559 29.965 1.00 94.12 124 VAL A O 1
ATOM 919 N N . SER A 1 125 ? -20.062 -7.969 30.368 1.00 93.31 125 SER A N 1
ATOM 920 C CA . SER A 1 125 ? -19.680 -8.931 29.326 1.00 93.31 125 SER A CA 1
ATOM 921 C C . SER A 1 125 ? -19.689 -8.294 27.934 1.00 93.31 125 SER A C 1
ATOM 923 O O . SER A 1 125 ? -18.743 -8.486 27.177 1.00 93.31 125 SER A O 1
ATOM 925 N N . SER A 1 126 ? -20.706 -7.486 27.617 1.00 94.81 126 SER A N 1
ATOM 926 C CA . SER A 1 126 ? -20.788 -6.754 26.346 1.00 94.81 126 SER A CA 1
ATOM 927 C C . SER A 1 126 ? -19.636 -5.759 26.167 1.00 94.81 126 SER A C 1
ATOM 929 O O . SER A 1 126 ? -19.144 -5.613 25.052 1.00 94.81 126 SER A O 1
ATOM 931 N N . ILE A 1 127 ? -19.161 -5.117 27.242 1.00 95.06 127 ILE A N 1
ATOM 932 C CA . ILE A 1 127 ? -17.970 -4.252 27.202 1.00 95.06 127 ILE A CA 1
ATOM 933 C C . ILE A 1 127 ? -16.720 -5.076 26.877 1.00 95.06 127 ILE A C 1
ATOM 935 O O . ILE A 1 127 ? -15.945 -4.686 26.004 1.00 95.06 127 ILE A O 1
ATOM 939 N N . PHE A 1 128 ? -16.517 -6.215 27.547 1.00 92.88 128 PHE A N 1
ATOM 940 C CA . PHE A 1 128 ? -15.366 -7.081 27.270 1.00 92.88 128 PHE A CA 1
ATOM 941 C C . PHE A 1 128 ? -15.378 -7.623 25.842 1.00 92.88 128 PHE A C 1
ATOM 943 O O . PHE A 1 128 ? -14.339 -7.630 25.184 1.00 92.88 128 PHE A O 1
ATOM 950 N N . GLU A 1 129 ? -16.548 -8.027 25.351 1.00 92.19 129 GLU A N 1
ATOM 951 C CA . GLU A 1 129 ? -16.721 -8.476 23.974 1.00 92.19 129 GLU A CA 1
ATOM 952 C C . GLU A 1 129 ? -16.445 -7.341 22.988 1.00 92.19 129 GLU A C 1
ATOM 954 O O . GLU A 1 129 ? -15.668 -7.529 22.055 1.00 92.19 129 GLU A O 1
ATOM 959 N N . ALA A 1 130 ? -16.977 -6.139 23.228 1.00 92.38 130 ALA A N 1
ATOM 960 C CA . ALA A 1 130 ? -16.702 -4.983 22.387 1.00 92.38 130 ALA A CA 1
ATOM 961 C C . ALA A 1 130 ? -15.196 -4.703 22.313 1.00 92.38 130 ALA A C 1
ATOM 963 O O . ALA A 1 130 ? -14.675 -4.592 21.209 1.00 92.38 130 ALA A O 1
ATOM 964 N N . CYS A 1 131 ? -14.475 -4.703 23.445 1.00 93.00 131 CYS A N 1
ATOM 965 C CA . CYS A 1 131 ? -13.022 -4.482 23.530 1.00 93.00 131 CYS A CA 1
ATOM 966 C C . CYS A 1 131 ? -12.168 -5.426 22.663 1.00 93.00 131 CYS A C 1
ATOM 968 O O . CYS A 1 131 ? -11.025 -5.081 22.346 1.00 93.00 131 CYS A O 1
ATOM 970 N N . THR A 1 132 ? -12.702 -6.571 22.220 1.00 89.12 132 THR A N 1
ATOM 971 C CA . THR A 1 132 ? -12.020 -7.443 21.244 1.00 89.12 132 THR A CA 1
ATOM 972 C C . THR A 1 132 ? -11.734 -6.738 19.912 1.00 89.12 132 THR A C 1
ATOM 974 O O . THR A 1 132 ? -10.841 -7.168 19.176 1.00 89.12 132 THR A O 1
ATOM 977 N N . PHE A 1 133 ? -12.379 -5.590 19.641 1.00 89.94 133 PHE A N 1
ATOM 978 C CA . PHE A 1 133 ? -12.041 -4.706 18.524 1.00 89.94 133 PHE A CA 1
ATOM 979 C C . PHE A 1 133 ? -10.547 -4.382 18.470 1.00 89.94 133 PHE A C 1
ATOM 981 O O . PHE A 1 133 ? -10.014 -4.229 17.375 1.00 89.94 133 PHE A O 1
ATOM 988 N N . GLN A 1 134 ? -9.848 -4.300 19.609 1.00 89.31 134 GLN A N 1
ATOM 989 C CA . GLN A 1 134 ? -8.415 -3.995 19.639 1.00 89.31 134 GLN A CA 1
ATOM 990 C C . GLN A 1 134 ? -7.576 -5.010 18.859 1.00 89.31 134 GLN A C 1
ATOM 992 O O . GLN A 1 134 ? -6.670 -4.604 18.128 1.00 89.31 134 GLN A O 1
ATOM 997 N N . ASP A 1 135 ? -7.876 -6.306 18.973 1.00 86.56 135 ASP A N 1
ATOM 998 C CA . ASP A 1 135 ? -7.125 -7.335 18.251 1.00 86.56 135 ASP A CA 1
ATOM 999 C C . ASP A 1 135 ? -7.389 -7.244 16.743 1.00 86.56 135 ASP A C 1
ATOM 1001 O O . ASP A 1 135 ? -6.454 -7.148 15.943 1.00 86.56 135 ASP A O 1
ATOM 1005 N N . VAL A 1 136 ? -8.667 -7.142 16.361 1.00 83.31 136 VAL A N 1
ATOM 1006 C CA . VAL A 1 136 ? -9.085 -6.949 14.964 1.00 83.31 136 VAL A CA 1
ATOM 1007 C C . VAL A 1 136 ? -8.422 -5.703 14.373 1.00 83.31 136 VAL A C 1
ATOM 1009 O O . VAL A 1 136 ? -7.880 -5.737 13.268 1.00 83.31 136 VAL A O 1
ATOM 1012 N N . THR A 1 137 ? -8.384 -4.613 15.135 1.00 88.88 137 THR A N 1
ATOM 1013 C CA . THR A 1 137 ? -7.767 -3.348 14.728 1.00 88.88 137 THR A CA 1
ATOM 1014 C C . THR A 1 137 ? -6.258 -3.504 14.550 1.00 88.88 137 THR A C 1
ATOM 1016 O O . THR A 1 137 ? -5.708 -3.096 13.527 1.00 88.88 137 THR A O 1
ATOM 1019 N N . GLY A 1 138 ? -5.579 -4.163 15.493 1.00 87.38 138 GLY A N 1
ATOM 1020 C CA . GLY A 1 138 ? -4.146 -4.438 15.413 1.00 87.38 138 GLY A CA 1
ATOM 1021 C C . GLY A 1 138 ? -3.767 -5.289 14.203 1.00 87.38 138 GLY A C 1
ATOM 1022 O O . GLY A 1 138 ? -2.796 -4.990 13.506 1.00 87.38 138 GLY A O 1
ATOM 1023 N N . GLN A 1 139 ? -4.550 -6.330 13.905 1.00 88.38 139 GLN A N 1
ATOM 1024 C CA . GLN A 1 139 ? -4.353 -7.151 12.709 1.00 88.38 139 GLN A CA 1
ATOM 1025 C C . GLN A 1 139 ? -4.492 -6.331 11.419 1.00 88.38 139 GLN A C 1
ATOM 1027 O O . GLN A 1 139 ? -3.659 -6.460 10.520 1.00 88.38 139 GLN A O 1
ATOM 1032 N N . ARG A 1 140 ? -5.502 -5.463 11.334 1.00 89.38 140 ARG A N 1
ATOM 1033 C CA . ARG A 1 140 ? -5.774 -4.655 10.135 1.00 89.38 140 ARG A CA 1
ATOM 1034 C C . ARG A 1 140 ? -4.738 -3.549 9.929 1.00 89.38 140 ARG A C 1
ATOM 1036 O O . ARG A 1 140 ? -4.240 -3.391 8.817 1.00 89.38 140 ARG A O 1
ATOM 1043 N N . ILE A 1 141 ? -4.299 -2.881 10.999 1.00 89.06 141 ILE A N 1
ATOM 1044 C CA . ILE A 1 141 ? -3.178 -1.924 10.949 1.00 89.06 141 ILE A CA 1
ATOM 1045 C C . ILE A 1 141 ? -1.898 -2.609 10.449 1.00 89.06 141 ILE A C 1
ATOM 1047 O O . ILE A 1 141 ? -1.219 -2.075 9.572 1.00 89.06 141 ILE A O 1
ATOM 1051 N N . ARG A 1 142 ? -1.580 -3.814 10.945 1.00 87.56 142 ARG A N 1
ATOM 1052 C CA . ARG A 1 142 ? -0.416 -4.579 10.465 1.00 87.56 142 ARG A CA 1
ATOM 1053 C C . ARG A 1 142 ? -0.490 -4.862 8.966 1.00 87.56 142 ARG A C 1
ATOM 1055 O O . ARG A 1 142 ? 0.505 -4.663 8.277 1.00 87.56 142 ARG A O 1
ATOM 1062 N N . ARG A 1 143 ? -1.655 -5.266 8.449 1.00 86.38 143 ARG A N 1
ATOM 1063 C CA . ARG A 1 143 ? -1.854 -5.479 7.003 1.00 86.38 143 ARG A CA 1
ATOM 1064 C C . ARG A 1 143 ? -1.663 -4.193 6.203 1.00 86.38 143 ARG A C 1
ATOM 1066 O O . ARG A 1 143 ? -0.952 -4.203 5.203 1.00 86.38 143 ARG A O 1
ATOM 1073 N N . ALA A 1 144 ? -2.238 -3.081 6.664 1.00 89.12 144 ALA A N 1
ATOM 1074 C CA . ALA A 1 144 ? -2.073 -1.782 6.014 1.00 89.12 144 ALA A CA 1
ATOM 1075 C C . ALA A 1 144 ? -0.592 -1.381 5.906 1.00 89.12 144 ALA A C 1
ATOM 1077 O O . ALA A 1 144 ? -0.157 -0.912 4.855 1.00 89.12 144 ALA A O 1
ATOM 1078 N N . ILE A 1 145 ? 0.184 -1.611 6.967 1.00 87.62 145 ILE A N 1
ATOM 1079 C CA . ILE A 1 145 ? 1.614 -1.287 7.018 1.00 87.62 145 ILE A CA 1
ATOM 1080 C C . ILE A 1 145 ? 2.440 -2.232 6.154 1.00 87.62 145 ILE A C 1
ATOM 1082 O O . ILE A 1 145 ? 3.310 -1.762 5.431 1.00 87.62 145 ILE A O 1
ATOM 1086 N N . GLN A 1 146 ? 2.138 -3.531 6.151 1.00 85.75 146 GLN A N 1
ATOM 1087 C CA . GLN A 1 146 ? 2.787 -4.491 5.252 1.00 85.75 146 GLN A CA 1
ATOM 1088 C C . GLN A 1 146 ? 2.598 -4.103 3.781 1.00 85.75 146 GLN A C 1
ATOM 1090 O O . GLN A 1 146 ? 3.555 -4.126 3.010 1.00 85.75 146 GLN A O 1
ATOM 1095 N N . HIS A 1 147 ? 1.387 -3.690 3.396 1.00 86.00 147 HIS A N 1
ATOM 1096 C CA . HIS A 1 147 ? 1.124 -3.186 2.048 1.00 86.00 147 HIS A CA 1
ATOM 1097 C C . HIS A 1 147 ? 1.937 -1.917 1.739 1.00 86.00 147 HIS A C 1
ATOM 1099 O O . HIS A 1 147 ? 2.517 -1.823 0.661 1.00 86.00 147 HIS A O 1
ATOM 1105 N N . LEU A 1 148 ? 2.036 -0.964 2.674 1.00 87.19 148 LEU A N 1
ATOM 1106 C CA . LEU A 1 148 ? 2.839 0.253 2.482 1.00 87.19 148 LEU A CA 1
ATOM 1107 C C . LEU A 1 148 ? 4.341 -0.053 2.374 1.00 87.19 148 LEU A C 1
ATOM 1109 O O . LEU A 1 148 ? 5.005 0.475 1.488 1.00 87.19 148 LEU A O 1
ATOM 1113 N N . GLN A 1 149 ? 4.863 -0.958 3.203 1.00 84.69 149 GLN A N 1
ATOM 1114 C CA . GLN A 1 149 ? 6.253 -1.423 3.132 1.00 84.69 149 GLN A CA 1
ATOM 1115 C C . GLN A 1 149 ? 6.543 -2.154 1.817 1.00 84.69 149 GLN A C 1
ATOM 1117 O O . GLN A 1 149 ? 7.631 -2.037 1.259 1.00 84.69 149 GLN A O 1
ATOM 1122 N N . GLN A 1 150 ? 5.575 -2.903 1.283 1.00 83.12 150 GLN A N 1
ATOM 1123 C CA . GLN A 1 150 ? 5.712 -3.527 -0.030 1.00 83.12 150 GLN A CA 1
ATOM 1124 C C . GLN A 1 150 ? 5.827 -2.477 -1.143 1.00 83.12 150 GLN A C 1
ATOM 1126 O O . GLN A 1 150 ? 6.658 -2.636 -2.038 1.00 83.12 150 GLN A O 1
ATOM 1131 N N . VAL A 1 151 ? 5.033 -1.402 -1.075 1.00 83.81 151 VAL A N 1
ATOM 1132 C CA . VAL A 1 151 ? 5.147 -0.265 -2.001 1.00 83.81 151 VAL A CA 1
ATOM 1133 C C . VAL A 1 151 ? 6.512 0.396 -1.883 1.00 83.81 151 VAL A C 1
ATOM 1135 O O . VAL A 1 151 ? 7.164 0.615 -2.900 1.00 83.81 151 VAL A O 1
ATOM 1138 N N . GLU A 1 152 ? 6.962 0.672 -0.663 1.00 81.81 152 GLU A N 1
ATOM 1139 C CA . GLU A 1 152 ? 8.271 1.269 -0.406 1.00 81.81 152 GLU A CA 1
ATOM 1140 C C . GLU A 1 152 ? 9.400 0.417 -0.999 1.00 81.81 152 GLU A C 1
ATOM 1142 O O . GLU A 1 152 ? 10.188 0.917 -1.798 1.00 81.81 152 GLU A O 1
ATOM 1147 N N . ASN A 1 153 ? 9.417 -0.890 -0.722 1.00 81.44 153 ASN A N 1
ATOM 1148 C CA . ASN A 1 153 ? 10.403 -1.817 -1.282 1.00 81.44 153 ASN A CA 1
ATOM 1149 C C . ASN A 1 153 ? 10.365 -1.852 -2.817 1.00 81.44 153 ASN A C 1
ATOM 1151 O O . ASN A 1 153 ? 11.409 -1.875 -3.468 1.00 81.44 153 ASN A O 1
ATOM 1155 N N . MET A 1 154 ? 9.171 -1.846 -3.416 1.00 77.06 154 MET A N 1
ATOM 1156 C CA . MET A 1 154 ? 9.030 -1.821 -4.872 1.00 77.06 154 MET A CA 1
ATOM 1157 C C . MET A 1 154 ? 9.641 -0.544 -5.459 1.00 77.06 154 MET A C 1
ATOM 1159 O O . MET A 1 154 ? 10.460 -0.627 -6.375 1.00 77.06 154 MET A O 1
ATOM 1163 N N . LEU A 1 155 ? 9.317 0.618 -4.891 1.00 78.25 155 LEU A N 1
ATOM 1164 C CA . LEU A 1 155 ? 9.899 1.896 -5.298 1.00 78.25 155 LEU A CA 1
ATOM 1165 C C . LEU A 1 155 ? 11.426 1.902 -5.103 1.00 78.25 155 LEU A C 1
ATOM 1167 O O . LEU A 1 155 ? 12.156 2.331 -5.994 1.00 78.25 155 LEU A O 1
ATOM 1171 N N . GLU A 1 156 ? 11.932 1.346 -3.999 1.00 76.62 156 GLU A N 1
ATOM 1172 C CA . GLU A 1 156 ? 13.370 1.243 -3.728 1.00 76.62 156 GLU A CA 1
ATOM 1173 C C . GLU A 1 156 ? 14.132 0.375 -4.738 1.00 76.62 156 GLU A C 1
ATOM 1175 O O . GLU A 1 156 ? 15.288 0.684 -5.048 1.00 76.62 156 GLU A O 1
ATOM 1180 N N . THR A 1 157 ? 13.534 -0.724 -5.216 1.00 74.31 157 THR A N 1
ATOM 1181 C CA . THR A 1 157 ? 14.156 -1.600 -6.229 1.00 74.31 157 THR A CA 1
ATOM 1182 C C . THR A 1 157 ? 14.221 -0.958 -7.611 1.00 74.31 157 THR A C 1
ATOM 1184 O O . THR A 1 157 ? 15.015 -1.384 -8.447 1.00 74.31 157 THR A O 1
ATOM 1187 N N . MET A 1 158 ? 13.411 0.075 -7.846 1.00 69.62 158 MET A N 1
ATOM 1188 C CA . MET A 1 158 ? 13.313 0.763 -9.132 1.00 69.62 158 MET A CA 1
ATOM 1189 C C . MET A 1 158 ? 14.179 2.028 -9.208 1.00 69.62 158 MET A C 1
ATOM 1191 O O . MET A 1 158 ? 14.452 2.503 -10.310 1.00 69.62 158 MET A O 1
ATOM 1195 N N . ILE A 1 159 ? 14.657 2.558 -8.075 1.00 73.00 159 ILE A N 1
ATOM 1196 C CA . ILE A 1 159 ? 15.621 3.669 -8.057 1.00 73.00 159 ILE A CA 1
ATOM 1197 C C . ILE A 1 159 ? 17.014 3.135 -8.445 1.00 73.00 159 ILE A C 1
ATOM 1199 O O . ILE A 1 159 ? 17.506 2.196 -7.811 1.00 73.00 159 ILE A O 1
ATOM 1203 N N . PRO A 1 160 ? 17.694 3.728 -9.447 1.00 71.38 160 PRO A N 1
ATOM 1204 C CA . PRO A 1 160 ? 19.050 3.335 -9.819 1.00 71.38 160 PRO A CA 1
ATOM 1205 C C . PRO A 1 160 ? 20.010 3.430 -8.627 1.00 71.38 160 PRO A C 1
ATOM 1207 O O . PRO A 1 160 ? 19.971 4.390 -7.860 1.00 71.38 160 PRO A O 1
ATOM 1210 N N . ALA A 1 161 ? 20.929 2.468 -8.497 1.00 66.06 161 ALA A N 1
ATOM 1211 C CA . ALA A 1 161 ? 21.819 2.343 -7.335 1.00 66.06 161 ALA A CA 1
ATOM 1212 C C . ALA A 1 161 ? 22.626 3.617 -6.989 1.00 66.06 161 ALA A C 1
ATOM 1214 O O . ALA A 1 161 ? 23.003 3.798 -5.837 1.00 66.06 161 ALA A O 1
ATOM 1215 N N . GLY A 1 162 ? 22.862 4.510 -7.959 1.00 65.75 162 GLY A N 1
ATOM 1216 C CA . GLY A 1 162 ? 23.576 5.780 -7.764 1.00 65.75 162 GLY A CA 1
ATOM 1217 C C . GLY A 1 162 ? 22.715 6.985 -7.359 1.00 65.75 162 GLY A C 1
ATOM 1218 O O . GLY A 1 162 ? 23.260 8.068 -7.190 1.00 65.75 162 GLY A O 1
ATOM 1219 N N . SER A 1 163 ? 21.391 6.839 -7.240 1.00 65.69 163 SER A N 1
ATOM 1220 C CA . SER A 1 163 ? 20.455 7.924 -6.868 1.00 65.69 163 SER A CA 1
ATOM 1221 C C . SER A 1 163 ? 19.772 7.696 -5.515 1.00 65.69 163 SER A C 1
ATOM 1223 O O . SER A 1 163 ? 18.841 8.419 -5.161 1.00 65.69 163 SER A O 1
ATOM 1225 N N . ARG A 1 164 ? 20.212 6.691 -4.749 1.00 64.31 164 ARG A N 1
ATOM 1226 C CA . ARG A 1 164 ? 19.618 6.365 -3.451 1.00 64.31 164 ARG A CA 1
ATOM 1227 C C . ARG A 1 164 ? 20.063 7.386 -2.389 1.00 64.31 164 ARG A C 1
ATOM 1229 O O . ARG A 1 164 ? 21.266 7.573 -2.222 1.00 64.31 164 ARG A O 1
ATOM 1236 N N . PRO A 1 165 ? 19.137 8.024 -1.654 1.00 62.22 165 PRO A N 1
ATOM 1237 C CA . PRO A 1 165 ? 19.504 8.856 -0.514 1.00 62.22 165 PRO A CA 1
ATOM 1238 C C . PRO A 1 165 ? 20.136 7.991 0.591 1.00 62.22 165 PRO A C 1
ATOM 1240 O O . PRO A 1 165 ? 19.574 6.968 0.986 1.00 62.22 165 PRO A O 1
ATOM 1243 N N . GLU A 1 166 ? 21.316 8.384 1.076 1.00 53.00 166 GLU A N 1
ATOM 1244 C CA . GLU A 1 166 ? 21.990 7.746 2.213 1.00 53.00 166 GLU A CA 1
ATOM 1245 C C . GLU A 1 166 ? 21.290 8.159 3.517 1.00 53.00 166 GLU A C 1
ATOM 1247 O O . GLU A 1 166 ? 21.548 9.226 4.069 1.00 53.00 166 GLU A O 1
ATOM 1252 N N . GLY A 1 167 ? 20.360 7.334 3.999 1.00 61.19 167 GLY A N 1
ATOM 1253 C CA . GLY A 1 167 ? 19.657 7.554 5.263 1.00 61.19 167 GLY A CA 1
ATOM 1254 C C . GLY A 1 167 ? 19.393 6.239 6.004 1.00 61.19 167 GLY A C 1
ATOM 1255 O O . GLY A 1 167 ? 19.201 5.208 5.350 1.00 61.19 167 GLY A O 1
ATOM 1256 N N . PRO A 1 168 ? 19.395 6.231 7.353 1.00 53.84 168 PRO A N 1
ATOM 1257 C CA . PRO A 1 168 ? 19.008 5.058 8.130 1.00 53.84 168 PRO A CA 1
ATOM 1258 C C . PRO A 1 168 ? 17.587 4.618 7.773 1.00 53.84 168 PRO A C 1
ATOM 1260 O O . PRO A 1 168 ? 16.661 5.425 7.757 1.00 53.84 168 PRO A O 1
ATOM 1263 N N . ARG A 1 169 ? 17.424 3.325 7.492 1.00 57.88 169 ARG A N 1
ATOM 1264 C CA . ARG A 1 169 ? 16.123 2.711 7.221 1.00 57.88 169 ARG A CA 1
ATOM 1265 C C . ARG A 1 169 ? 15.429 2.407 8.537 1.00 57.88 169 ARG A C 1
ATOM 1267 O O . ARG A 1 169 ? 15.881 1.533 9.274 1.00 57.88 169 ARG A O 1
ATOM 1274 N N . GLU A 1 170 ? 14.336 3.098 8.818 1.00 58.88 170 GLU A N 1
ATOM 1275 C CA . GLU A 1 170 ? 13.517 2.821 9.993 1.00 58.88 170 GLU A CA 1
ATOM 1276 C C . GLU A 1 170 ? 12.377 1.881 9.585 1.00 58.88 170 GLU A C 1
ATOM 1278 O O . GLU A 1 170 ? 11.385 2.288 8.985 1.00 58.88 170 GLU A O 1
ATOM 1283 N N . GLN A 1 171 ? 12.537 0.581 9.847 1.00 57.06 171 GLN A N 1
ATOM 1284 C CA . GLN A 1 171 ? 11.438 -0.365 9.661 1.00 57.06 171 GLN A CA 1
ATOM 1285 C C . GLN A 1 171 ? 10.394 -0.101 10.745 1.00 57.06 171 GLN A C 1
ATOM 1287 O O . GLN A 1 171 ? 10.668 -0.259 11.934 1.00 57.06 171 GLN A O 1
ATOM 1292 N N . VAL A 1 172 ? 9.192 0.299 10.332 1.00 62.44 172 VAL A N 1
ATOM 1293 C CA . VAL A 1 172 ? 8.075 0.524 11.255 1.00 62.44 172 VAL A CA 1
ATOM 1294 C C . VAL A 1 1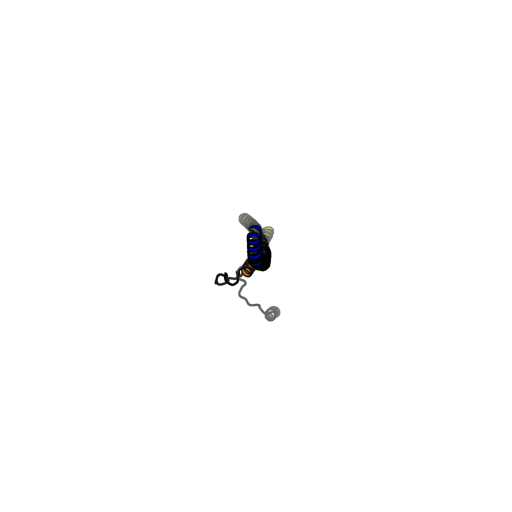72 ? 7.632 -0.820 11.844 1.00 62.44 172 VAL A C 1
ATOM 1296 O O . VAL A 1 172 ? 6.919 -1.593 11.203 1.00 62.44 172 VAL A O 1
ATOM 1299 N N . GLU A 1 173 ? 8.065 -1.113 13.071 1.00 58.75 173 GLU A N 1
ATOM 1300 C CA . GLU A 1 173 ? 7.627 -2.281 13.837 1.00 58.75 173 GLU A CA 1
ATOM 1301 C C . GLU A 1 173 ? 6.360 -1.932 14.634 1.00 58.75 173 GLU A C 1
ATOM 1303 O O . GLU A 1 173 ? 6.396 -1.162 15.595 1.00 58.75 173 GLU A O 1
ATOM 1308 N N . VAL A 1 174 ? 5.213 -2.509 14.260 1.00 58.41 174 VAL A N 1
ATOM 1309 C CA . VAL A 1 174 ? 3.961 -2.310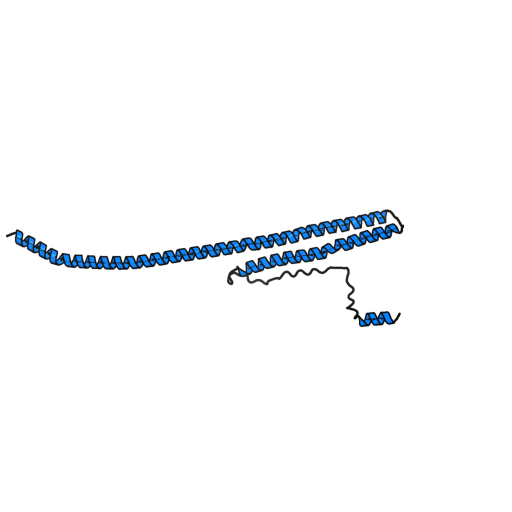 15.008 1.00 58.41 174 VAL A CA 1
ATOM 1310 C C . VAL A 1 174 ? 3.807 -3.363 16.087 1.00 58.41 174 VAL A C 1
ATOM 1312 O O . VAL A 1 174 ? 3.313 -4.469 15.857 1.00 58.41 174 VAL A O 1
ATOM 1315 N N . LYS A 1 175 ? 4.191 -2.981 17.303 1.00 58.91 175 LYS A N 1
ATOM 1316 C CA . LYS A 1 175 ? 3.911 -3.748 18.516 1.00 58.91 175 LYS A CA 1
ATOM 1317 C C . LYS A 1 175 ? 2.471 -3.491 18.946 1.00 58.91 175 LYS A C 1
ATOM 1319 O O . LYS A 1 175 ? 2.162 -2.450 19.515 1.00 58.91 175 LYS A O 1
ATOM 1324 N N . THR A 1 176 ? 1.580 -4.443 18.689 1.00 52.22 176 THR A N 1
ATOM 1325 C CA . THR A 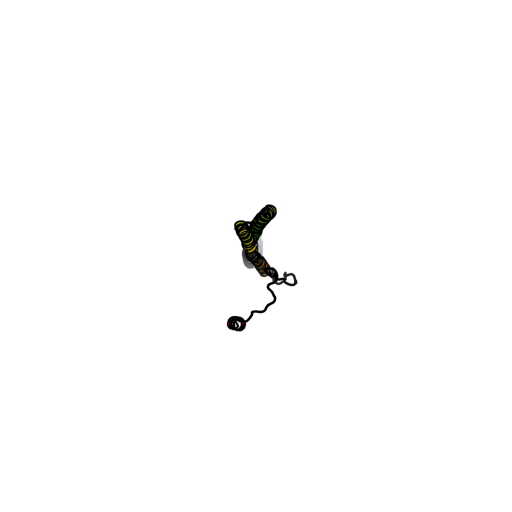1 176 ? 0.247 -4.439 19.306 1.00 52.22 176 THR A CA 1
ATOM 1326 C C . THR A 1 176 ? 0.330 -5.246 20.594 1.00 52.22 176 THR A C 1
ATOM 1328 O O . THR A 1 176 ? 0.260 -6.470 20.562 1.00 52.22 176 THR A O 1
ATOM 1331 N N . ALA A 1 177 ? 0.530 -4.568 21.721 1.00 53.28 177 ALA A N 1
ATOM 1332 C CA . ALA A 1 177 ? 0.347 -5.172 23.032 1.00 53.28 177 ALA A CA 1
ATOM 1333 C C . ALA A 1 177 ? -1.067 -4.839 23.514 1.00 53.28 177 ALA A C 1
ATOM 1335 O O . ALA A 1 177 ? -1.417 -3.661 23.612 1.00 53.28 177 ALA A O 1
ATOM 1336 N N . MET A 1 178 ? -1.873 -5.856 23.832 1.00 45.41 178 MET A N 1
ATOM 1337 C CA . MET A 1 178 ? -3.052 -5.637 24.667 1.00 45.41 178 MET A CA 1
ATOM 1338 C C . MET A 1 178 ? -2.547 -5.125 26.017 1.00 45.41 178 MET A C 1
ATOM 1340 O O . MET A 1 178 ? -1.959 -5.878 26.788 1.00 45.41 178 MET A O 1
ATOM 1344 N N . ARG A 1 179 ? -2.739 -3.835 26.310 1.00 49.25 179 ARG A N 1
ATOM 1345 C CA . ARG A 1 179 ? -2.589 -3.327 27.678 1.00 49.25 179 ARG A CA 1
ATOM 1346 C C . ARG A 1 179 ? -3.848 -3.695 28.450 1.00 49.25 179 ARG A C 1
ATOM 1348 O O . ARG A 1 179 ? -4.677 -2.842 28.749 1.00 49.25 179 ARG A O 1
ATOM 1355 N N . THR A 1 180 ? -4.007 -4.979 28.746 1.00 46.69 180 THR A N 1
ATOM 1356 C CA . THR A 1 180 ? -4.818 -5.363 29.898 1.00 46.69 180 THR A CA 1
ATOM 1357 C C . THR A 1 180 ? -4.103 -4.850 31.143 1.00 46.69 180 THR A C 1
ATOM 1359 O O . THR A 1 180 ? -2.870 -4.779 31.159 1.00 46.69 180 THR A O 1
ATOM 1362 N N . VAL A 1 181 ? -4.868 -4.433 32.157 1.00 44.75 181 VAL A N 1
ATOM 1363 C CA . VAL A 1 181 ? -4.328 -4.138 33.493 1.00 44.75 181 VAL A CA 1
ATOM 1364 C C . VAL A 1 181 ? -3.379 -5.278 33.841 1.00 44.75 181 VAL A C 1
ATOM 1366 O O . VAL A 1 181 ? -3.779 -6.432 33.716 1.00 44.75 181 VAL A O 1
ATOM 1369 N N . GLU A 1 182 ? -2.125 -4.916 34.110 1.00 42.62 182 GLU A N 1
ATOM 1370 C CA . GLU A 1 182 ? -0.971 -5.776 34.373 1.00 42.62 182 GLU A CA 1
ATOM 1371 C C . GLU A 1 182 ? -1.352 -7.243 34.598 1.00 42.62 182 GLU A C 1
ATOM 1373 O O . GLU A 1 182 ? -1.892 -7.600 35.646 1.00 42.62 182 GLU A O 1
ATOM 1378 N N . SER A 1 183 ? -1.042 -8.117 33.632 1.00 40.41 183 SER A N 1
ATOM 1379 C CA . SER A 1 183 ? -0.803 -9.510 34.002 1.00 40.41 183 SER A CA 1
ATOM 1380 C C . SER A 1 183 ? 0.210 -9.451 35.143 1.00 40.41 183 SER A C 1
ATOM 1382 O O . SER A 1 183 ? 1.251 -8.805 34.961 1.00 40.41 183 SER A O 1
ATOM 1384 N N . PRO A 1 184 ? -0.087 -10.020 36.326 1.00 41.19 184 PRO A N 1
ATOM 1385 C CA . PRO A 1 184 ? 0.880 -9.995 37.401 1.00 41.19 184 PRO A CA 1
ATOM 1386 C C . PRO A 1 184 ? 2.156 -10.601 36.830 1.00 41.19 184 PRO A C 1
ATOM 1388 O O . PRO A 1 184 ? 2.103 -11.585 36.089 1.00 41.19 184 PRO A O 1
ATOM 1391 N N . ALA A 1 185 ? 3.295 -9.985 37.127 1.00 43.62 185 ALA A N 1
ATOM 1392 C CA . ALA A 1 185 ? 4.601 -10.575 36.893 1.00 43.62 185 ALA A CA 1
ATOM 1393 C C . ALA A 1 185 ? 4.744 -11.817 37.796 1.00 43.62 185 ALA A C 1
ATOM 1395 O O . ALA A 1 185 ? 5.472 -11.814 38.781 1.00 43.62 185 ALA A O 1
ATOM 1396 N N . GLY A 1 186 ? 3.967 -12.855 37.510 1.00 45.59 186 GLY A N 1
ATOM 1397 C CA . GLY A 1 186 ? 4.060 -14.186 38.066 1.00 45.59 186 GLY A CA 1
ATOM 1398 C C . GLY A 1 186 ? 4.484 -15.063 36.911 1.00 45.59 186 GLY A C 1
ATOM 1399 O O . GLY A 1 186 ? 3.716 -15.248 35.970 1.00 45.59 186 GLY A O 1
ATOM 1400 N N . GLY A 1 187 ? 5.739 -15.509 36.941 1.00 46.22 187 GLY A N 1
ATOM 1401 C CA . GLY A 1 187 ? 6.238 -16.481 35.979 1.00 46.22 187 GLY A CA 1
ATOM 1402 C C . GLY A 1 187 ? 5.320 -17.697 35.924 1.00 46.22 187 GLY A C 1
ATOM 1403 O O . GLY A 1 187 ? 4.640 -17.997 36.907 1.00 46.22 187 GLY A O 1
ATOM 1404 N N . ASP A 1 188 ? 5.317 -18.362 34.769 1.00 48.78 188 ASP A N 1
ATOM 1405 C CA . ASP A 1 188 ? 4.697 -19.672 34.578 1.00 48.78 188 ASP A CA 1
ATOM 1406 C C . ASP A 1 188 ? 4.969 -20.534 35.814 1.00 48.78 188 ASP A C 1
ATOM 1408 O O . ASP A 1 188 ? 6.112 -20.902 36.105 1.00 48.78 188 ASP A O 1
ATOM 1412 N N . ILE A 1 189 ? 3.923 -20.786 36.598 1.00 65.31 189 ILE A N 1
ATOM 1413 C CA . ILE A 1 189 ? 3.993 -21.772 37.663 1.00 65.31 189 ILE A CA 1
ATOM 1414 C C . ILE A 1 189 ? 4.007 -23.099 36.919 1.00 65.31 189 ILE A C 1
ATOM 1416 O O . ILE A 1 189 ? 3.016 -23.463 36.291 1.00 65.31 189 ILE A O 1
ATOM 1420 N N . ASP A 1 190 ? 5.156 -23.772 36.930 1.00 75.19 190 ASP A N 1
ATOM 1421 C CA . ASP A 1 190 ? 5.317 -25.065 36.275 1.00 75.19 190 ASP A CA 1
ATOM 1422 C C . ASP A 1 190 ? 4.215 -26.027 36.751 1.00 75.19 190 ASP A C 1
ATOM 1424 O O . ASP A 1 190 ? 3.823 -26.009 37.923 1.00 75.19 190 ASP A O 1
ATOM 1428 N N . GLN A 1 191 ? 3.709 -26.871 35.853 1.00 73.38 191 GLN A N 1
ATOM 1429 C CA . GLN A 1 191 ? 2.590 -27.783 36.114 1.00 73.38 191 GLN A CA 1
ATOM 1430 C C . GLN A 1 191 ? 2.852 -28.657 37.355 1.00 73.38 191 GLN A C 1
ATOM 1432 O O . GLN A 1 191 ? 1.941 -28.949 38.125 1.00 73.38 191 GLN A O 1
ATOM 1437 N N . ALA A 1 192 ? 4.123 -28.976 37.620 1.00 76.00 192 ALA A N 1
ATOM 1438 C CA . ALA A 1 192 ? 4.557 -29.688 38.818 1.00 76.00 192 ALA A CA 1
ATOM 1439 C C . ALA A 1 192 ? 4.243 -28.950 40.138 1.00 76.00 192 ALA A C 1
ATOM 1441 O O . ALA A 1 192 ? 3.965 -29.587 41.152 1.00 76.00 192 ALA A O 1
ATOM 1442 N N . ALA A 1 193 ? 4.277 -27.616 40.149 1.00 75.75 193 ALA A N 1
ATOM 1443 C CA . ALA A 1 193 ? 3.938 -26.811 41.321 1.00 75.75 193 ALA A CA 1
ATOM 1444 C C . ALA A 1 193 ? 2.418 -26.673 41.513 1.00 75.75 193 ALA A C 1
ATOM 1446 O O . ALA A 1 193 ? 1.957 -26.581 42.650 1.00 75.75 193 ALA A O 1
ATOM 1447 N N . ILE A 1 194 ? 1.637 -26.728 40.428 1.00 72.69 194 ILE A N 1
ATOM 1448 C CA . ILE A 1 194 ? 0.167 -26.793 40.481 1.00 72.69 194 ILE A CA 1
ATOM 1449 C C . ILE A 1 194 ? -0.275 -28.132 41.089 1.00 72.69 194 ILE A C 1
ATOM 1451 O O . ILE A 1 194 ? -1.101 -28.158 42.003 1.00 72.69 194 ILE A O 1
ATOM 1455 N N . ASP A 1 195 ? 0.329 -29.234 40.642 1.00 82.06 195 ASP A N 1
ATOM 1456 C CA . ASP A 1 195 ? 0.017 -30.582 41.126 1.00 82.06 195 ASP A CA 1
ATOM 1457 C C . ASP A 1 195 ? 0.421 -30.775 42.601 1.00 82.06 195 ASP A C 1
ATOM 1459 O O . ASP A 1 195 ? -0.264 -31.466 43.356 1.00 82.06 195 ASP A O 1
ATOM 1463 N N . ALA A 1 196 ? 1.506 -30.129 43.045 1.00 85.06 196 ALA A N 1
ATOM 1464 C CA . ALA A 1 196 ? 1.920 -30.136 44.448 1.00 85.06 196 ALA A CA 1
ATOM 1465 C C . ALA A 1 196 ? 0.926 -29.393 45.360 1.00 85.06 196 ALA A C 1
ATOM 1467 O O . ALA A 1 196 ? 0.624 -29.870 46.449 1.00 85.06 196 ALA A O 1
ATOM 1468 N N . LEU A 1 197 ? 0.386 -28.260 44.903 1.00 79.50 197 LEU A N 1
ATOM 1469 C CA . LEU A 1 197 ? -0.603 -27.461 45.638 1.00 79.50 197 LEU A CA 1
ATOM 1470 C C . LEU A 1 197 ? -1.966 -28.155 45.760 1.00 79.50 197 LEU A C 1
ATOM 1472 O O . LEU A 1 197 ? -2.661 -27.967 46.754 1.00 79.50 197 LEU A O 1
ATOM 1476 N N . LEU A 1 198 ? -2.352 -28.947 44.759 1.00 76.00 198 LEU A N 1
ATOM 1477 C CA . LEU A 1 198 ? -3.615 -29.692 44.755 1.00 76.00 198 LEU A CA 1
ATOM 1478 C C . LEU A 1 198 ? -3.564 -30.989 45.571 1.00 76.00 198 LEU A C 1
ATOM 1480 O O . LEU A 1 198 ? -4.615 -31.480 45.965 1.00 76.00 198 LEU A O 1
ATOM 1484 N N . ASN A 1 199 ? -2.372 -31.524 45.843 1.00 74.00 199 ASN A N 1
ATOM 1485 C CA . ASN A 1 199 ? -2.187 -32.703 46.697 1.00 74.00 199 ASN A CA 1
ATOM 1486 C C . ASN A 1 199 ? -2.131 -32.380 48.203 1.00 74.00 199 ASN A C 1
ATOM 1488 O O . ASN A 1 199 ? -2.094 -33.310 49.007 1.00 74.00 199 ASN A O 1
ATOM 1492 N N . ASP A 1 200 ? -2.106 -31.095 48.577 1.00 62.97 200 ASP A N 1
ATOM 1493 C CA . ASP A 1 200 ? -2.069 -30.621 49.972 1.00 62.97 200 ASP A CA 1
ATOM 1494 C C . ASP A 1 200 ? -3.463 -30.212 50.516 1.00 62.97 200 ASP A C 1
ATOM 1496 O O . ASP A 1 200 ? -3.570 -29.672 51.620 1.00 62.97 200 ASP A O 1
ATOM 1500 N N . PHE A 1 201 ? -4.535 -30.495 49.761 1.00 50.16 201 PHE A N 1
ATOM 1501 C CA . PHE A 1 201 ? -5.946 -30.411 50.177 1.00 50.16 201 PHE A CA 1
ATOM 1502 C C . PHE A 1 201 ? -6.603 -31.797 50.170 1.00 50.16 201 PHE A C 1
ATOM 1504 O O . PHE A 1 201 ? -7.510 -32.010 51.009 1.00 50.16 201 PHE A O 1
#